Protein AF-A0A1V9KE70-F1 (afdb_monomer)

Mean predicted aligned error: 7.64 Å

Nearest PDB structures (foldseek):
  5umr-assembly1_A  TM=6.872E-01  e=3.242E-03  Homo sapiens
  7xt7-assembly1_k  TM=4.112E-01  e=1.151E-03  Komagataella phaffii
  2x1g-assembly2_D  TM=5.238E-01  e=7.146E-01  Drosophila melanogaster
  4yhc-assembly2_B  TM=2.332E-01  e=2.868E-02  Schizosaccharomyces pombe 972h-
  4wj7-assembly4_D  TM=4.758E-01  e=3.471E+00  Homo sapiens

Solvent-accessible surface area (backbone atoms only — not comparable to full-atom values): 11161 Å² total; per-residue (Å²): 119,85,62,85,76,65,99,64,49,52,51,46,60,48,76,52,94,81,29,69,29,38,37,37,38,35,39,35,83,88,31,41,29,41,36,36,45,29,46,101,86,48,73,48,80,47,81,44,83,43,90,44,73,66,52,46,53,53,48,51,53,51,49,52,59,44,35,57,60,31,37,81,42,62,27,28,77,27,29,61,48,28,19,62,45,93,90,40,86,58,21,5,38,28,34,41,43,92,60,31,40,35,37,45,68,45,55,79,70,55,30,54,50,55,70,72,61,70,79,58,45,54,86,77,63,63,72,44,76,41,87,44,39,73,64,63,52,42,71,76,35,89,81,23,41,79,45,51,56,87,44,53,59,34,37,33,46,47,81,45,89,65,48,21,34,39,41,36,34,32,71,87,66,52,74,47,50,40,33,29,48,45,83,29,37,33,71,61,57,49,47,69,63,41,41,86,78,43,48,87,39,48,46,107

Sequence (204 aa):
MLRSEGGEHLGISLTSADWHVRLTVELHRSGWAQLFFSSPTHTAEEPRRIRSVGAWTALLDEAAARASRLRLLPARLLARTCTTGWLDWIHGELWLLPDALIRVRSGLMDSVVNSASGSGVSAKDPYEVIPFDAESVRSVHRTNKVIPLAELSEARLHRGLTTSGMTATMRDGTRHKLLWLSTEPAGRLLRDRLLPVLGQRLTR

pLDDT: mean 85.7, std 15.39, range [38.5, 98.38]

Radius of gyration: 19.73 Å; Cα contacts (8 Å, |Δi|>4): 409; chains: 1; bounding box: 45×34×59 Å

Structure (mmCIF, N/CA/C/O backbone):
data_AF-A0A1V9KE70-F1
#
_entry.id   AF-A0A1V9KE70-F1
#
loop_
_atom_site.group_PDB
_atom_site.id
_atom_site.type_symbol
_atom_site.label_atom_id
_atom_site.label_alt_id
_atom_site.label_comp_id
_atom_site.label_asym_id
_atom_site.label_entity_id
_atom_site.label_seq_id
_atom_site.pdbx_PDB_ins_code
_atom_site.Cartn_x
_atom_site.Cartn_y
_atom_site.Cartn_z
_atom_site.occupancy
_atom_site.B_iso_or_equiv
_atom_site.auth_seq_id
_atom_site.auth_comp_id
_atom_site.auth_asym_id
_atom_site.auth_atom_id
_atom_site.pdbx_PDB_model_num
ATOM 1 N N . MET A 1 1 ? 4.481 -0.061 -31.331 1.00 38.53 1 MET A N 1
ATOM 2 C CA . MET A 1 1 ? 4.792 0.826 -32.476 1.00 38.53 1 MET A CA 1
ATOM 3 C C . MET A 1 1 ? 5.992 1.670 -32.069 1.00 38.53 1 MET A C 1
ATOM 5 O O . MET A 1 1 ? 5.867 2.418 -31.111 1.00 38.53 1 MET A O 1
ATOM 9 N N . LEU A 1 2 ? 7.160 1.484 -32.689 1.00 42.19 2 LEU A N 1
ATOM 10 C CA . LEU A 1 2 ? 8.363 2.274 -32.387 1.00 42.19 2 LEU A CA 1
ATOM 11 C C . LEU A 1 2 ? 8.267 3.599 -33.157 1.00 42.19 2 LEU A C 1
ATOM 13 O O . LEU A 1 2 ? 8.198 3.580 -34.383 1.00 42.19 2 LEU A O 1
ATOM 17 N N . ARG A 1 3 ? 8.215 4.737 -32.460 1.00 41.00 3 ARG A N 1
ATOM 18 C CA . ARG A 1 3 ? 8.366 6.070 -33.061 1.00 41.00 3 ARG A CA 1
ATOM 19 C C . ARG A 1 3 ? 9.635 6.696 -32.491 1.00 41.00 3 ARG A C 1
ATOM 21 O O . ARG A 1 3 ? 9.788 6.754 -31.279 1.00 41.00 3 ARG A O 1
ATOM 28 N N . SER A 1 4 ? 10.538 7.115 -33.372 1.00 42.84 4 SER A N 1
ATOM 29 C CA . SER A 1 4 ? 11.746 7.866 -33.027 1.00 42.84 4 SER A CA 1
ATOM 30 C C . SER A 1 4 ? 11.500 9.327 -33.398 1.00 42.84 4 SER A C 1
ATOM 32 O O . SER A 1 4 ? 11.391 9.647 -34.579 1.00 42.84 4 SER A O 1
ATOM 34 N N . GLU A 1 5 ? 11.364 10.197 -32.398 1.00 44.03 5 GLU A N 1
ATOM 35 C CA . GLU A 1 5 ? 11.345 11.652 -32.566 1.00 44.03 5 GLU A CA 1
ATOM 36 C C . GLU A 1 5 ? 12.613 12.214 -31.901 1.00 44.03 5 GLU A C 1
ATOM 38 O O . GLU A 1 5 ? 12.774 12.110 -30.693 1.00 44.03 5 GLU A O 1
ATOM 43 N N . GLY A 1 6 ? 13.537 12.774 -32.691 1.00 47.12 6 GLY A N 1
ATOM 44 C CA . GLY A 1 6 ? 14.720 13.497 -32.193 1.00 47.12 6 GLY A CA 1
ATOM 45 C C . GLY A 1 6 ? 15.891 12.611 -31.736 1.00 47.12 6 GLY A C 1
ATOM 46 O O . GLY A 1 6 ? 15.804 11.858 -30.776 1.00 47.12 6 GLY A O 1
ATOM 47 N N . GLY A 1 7 ? 17.039 12.720 -32.413 1.00 53.81 7 GLY A N 1
ATOM 48 C CA . GLY A 1 7 ? 18.200 11.817 -32.303 1.00 53.81 7 GLY A CA 1
ATOM 49 C C . GLY A 1 7 ? 19.009 11.801 -30.988 1.00 53.81 7 GLY A C 1
ATOM 50 O O . GLY A 1 7 ? 20.206 11.494 -31.033 1.00 53.81 7 GLY A O 1
ATOM 51 N N . GLU A 1 8 ? 18.412 12.098 -29.832 1.00 73.12 8 GLU A N 1
ATOM 52 C CA . GLU A 1 8 ? 19.098 12.169 -28.526 1.00 73.12 8 GLU A CA 1
ATOM 53 C C . GLU A 1 8 ? 18.748 11.037 -27.549 1.00 73.12 8 GLU A C 1
ATOM 55 O O . GLU A 1 8 ? 19.513 10.768 -26.616 1.00 73.12 8 GLU A O 1
ATOM 60 N N . HIS A 1 9 ? 17.645 10.329 -27.783 1.00 79.31 9 HIS A N 1
ATOM 61 C CA . HIS A 1 9 ? 17.209 9.217 -26.945 1.00 79.31 9 HIS A CA 1
ATOM 62 C C . HIS A 1 9 ? 16.438 8.170 -27.762 1.00 79.31 9 HIS A C 1
ATOM 64 O O . HIS A 1 9 ? 15.908 8.451 -28.837 1.00 79.31 9 HIS A O 1
ATOM 70 N N . LEU A 1 10 ? 16.407 6.933 -27.265 1.00 87.25 10 LEU A N 1
ATOM 71 C CA . LEU A 1 10 ? 15.564 5.859 -27.787 1.00 87.25 10 LEU A CA 1
ATOM 72 C C . LEU A 1 10 ? 14.328 5.731 -26.893 1.00 87.25 10 LEU A C 1
ATOM 74 O O . LEU A 1 10 ? 14.455 5.310 -25.745 1.00 87.25 10 LEU A O 1
ATOM 78 N N . GLY A 1 11 ? 13.152 6.070 -27.422 1.00 90.81 11 GLY A N 1
ATOM 79 C CA . GLY A 1 11 ? 11.867 5.908 -26.741 1.00 90.81 11 GLY A CA 1
ATOM 80 C C . GLY A 1 11 ? 11.151 4.616 -27.142 1.00 90.81 11 GLY A C 1
ATOM 81 O O . GLY A 1 11 ? 10.967 4.336 -28.328 1.00 90.81 11 GLY A O 1
ATOM 82 N N . ILE A 1 12 ? 10.713 3.831 -26.160 1.00 92.38 12 ILE A N 1
ATOM 83 C CA . ILE A 1 12 ? 9.852 2.658 -26.350 1.00 92.38 12 ILE A CA 1
ATOM 84 C C . ILE A 1 12 ? 8.572 2.868 -25.552 1.00 92.38 12 ILE A C 1
ATOM 86 O O . ILE A 1 12 ? 8.633 3.158 -24.364 1.00 92.38 12 ILE A O 1
ATOM 90 N N . SER A 1 13 ? 7.412 2.675 -26.184 1.00 93.69 13 SER A N 1
ATOM 91 C CA . SER A 1 13 ? 6.122 2.676 -25.492 1.00 93.69 13 SER A CA 1
ATOM 92 C C . SER A 1 13 ? 5.452 1.310 -25.595 1.00 93.69 13 SER A C 1
ATOM 94 O O . SER A 1 13 ? 5.344 0.735 -26.683 1.00 93.69 13 SER A O 1
ATOM 96 N N . LEU A 1 14 ? 5.021 0.798 -24.446 1.00 92.62 14 LEU A N 1
ATOM 97 C CA . LEU A 1 14 ? 4.404 -0.505 -24.255 1.00 92.62 14 LEU A CA 1
ATOM 98 C C . LEU A 1 14 ? 3.042 -0.327 -23.580 1.00 92.62 14 LEU A C 1
ATOM 100 O O . LEU A 1 14 ? 2.887 0.409 -22.602 1.00 92.62 14 LEU A O 1
ATOM 104 N N . THR A 1 15 ? 2.047 -1.030 -24.107 1.00 92.50 15 THR A N 1
ATOM 105 C CA . THR A 1 15 ? 0.687 -1.086 -23.566 1.00 92.50 15 THR A CA 1
ATOM 106 C C . THR A 1 15 ? 0.134 -2.485 -23.766 1.00 92.50 15 THR A C 1
ATOM 108 O O . THR A 1 15 ? 0.400 -3.098 -24.800 1.00 92.50 15 THR A O 1
ATOM 111 N N . SER A 1 16 ? -0.707 -2.938 -22.847 1.00 91.75 16 SER A N 1
ATOM 112 C CA . SER A 1 16 ? -1.543 -4.125 -23.023 1.00 91.75 16 SER A CA 1
ATOM 113 C C . SER A 1 16 ? -2.971 -3.804 -22.592 1.00 91.75 16 SER A C 1
ATOM 115 O O . SER A 1 16 ? -3.173 -2.903 -21.779 1.00 91.75 16 SER A O 1
ATOM 117 N N . ALA A 1 17 ? -3.949 -4.540 -23.123 1.00 87.94 17 ALA A N 1
ATOM 118 C CA . ALA A 1 17 ? -5.351 -4.402 -22.726 1.00 87.94 17 ALA A CA 1
ATOM 119 C C . ALA A 1 17 ? -5.560 -4.696 -21.229 1.00 87.94 17 ALA A C 1
ATOM 121 O O . ALA A 1 17 ? -6.409 -4.077 -20.595 1.00 87.94 17 ALA A O 1
ATOM 122 N N . ASP A 1 18 ? -4.735 -5.580 -20.666 1.00 89.50 18 ASP A N 1
ATOM 123 C CA . ASP A 1 18 ? -4.819 -6.001 -19.265 1.00 89.50 18 ASP A CA 1
ATOM 124 C C . ASP A 1 18 ? -4.012 -5.102 -18.313 1.00 89.50 18 ASP A C 1
ATOM 126 O O . ASP A 1 18 ? -3.966 -5.348 -17.109 1.00 89.50 18 ASP A O 1
ATOM 130 N N . TRP A 1 19 ? -3.327 -4.073 -18.828 1.00 91.81 19 TRP A N 1
ATOM 131 C CA . TRP A 1 19 ? -2.511 -3.179 -18.006 1.00 91.81 19 TRP A CA 1
ATOM 132 C C . TRP A 1 19 ? -3.300 -1.939 -17.596 1.00 91.81 19 TRP A C 1
ATOM 134 O O . TRP A 1 19 ? -3.954 -1.291 -18.410 1.00 91.81 19 TRP A O 1
ATOM 144 N N . HIS A 1 20 ? -3.163 -1.542 -16.330 1.00 89.94 20 HIS A N 1
ATOM 145 C CA . HIS A 1 20 ? -3.743 -0.294 -15.823 1.00 89.94 20 HIS A CA 1
ATOM 146 C C . HIS A 1 20 ? -2.916 0.951 -16.172 1.00 89.94 20 HIS A C 1
ATOM 148 O O . HIS A 1 20 ? -3.380 2.075 -15.969 1.00 89.94 20 HIS A O 1
ATOM 154 N N . VAL A 1 21 ? -1.693 0.761 -16.668 1.00 91.25 21 VAL A N 1
ATOM 155 C CA . VAL A 1 21 ? -0.757 1.831 -17.012 1.00 91.25 21 VAL A CA 1
ATOM 156 C C . VAL A 1 21 ? -0.159 1.608 -18.398 1.00 91.25 21 VAL A C 1
ATOM 158 O O . VAL A 1 21 ? 0.047 0.478 -18.840 1.00 91.25 21 VAL A O 1
ATOM 161 N N . ARG A 1 22 ? 0.170 2.705 -19.076 1.00 94.75 22 ARG A N 1
ATOM 162 C CA . ARG A 1 22 ? 1.106 2.723 -20.201 1.00 94.75 22 ARG A CA 1
ATOM 163 C C . ARG A 1 22 ? 2.521 2.821 -19.648 1.00 94.75 22 ARG A C 1
ATOM 165 O O . ARG A 1 22 ? 2.769 3.653 -18.781 1.00 94.75 22 ARG A O 1
ATOM 172 N N . LEU A 1 23 ? 3.433 2.020 -20.184 1.00 95.06 23 LEU A N 1
ATOM 173 C CA . LEU A 1 23 ? 4.860 2.138 -19.913 1.00 95.06 23 LEU A CA 1
ATOM 174 C C . LEU A 1 23 ? 5.532 2.869 -21.076 1.00 95.06 23 LEU A C 1
ATOM 176 O O . LEU A 1 23 ? 5.400 2.453 -22.225 1.00 95.06 23 LEU A O 1
ATOM 180 N N . THR A 1 24 ? 6.282 3.919 -20.778 1.00 95.88 24 THR A N 1
ATOM 181 C CA . THR A 1 24 ? 7.242 4.521 -21.707 1.00 95.88 24 THR A CA 1
ATOM 182 C C . THR A 1 24 ? 8.633 4.416 -21.099 1.00 95.88 24 THR A C 1
ATOM 184 O O . THR A 1 24 ? 8.808 4.669 -19.912 1.00 95.88 24 THR A O 1
ATOM 187 N N . VAL A 1 25 ? 9.622 4.016 -21.892 1.00 94.50 25 VAL A N 1
ATOM 188 C CA . VAL A 1 25 ? 11.024 3.942 -21.476 1.00 94.50 25 VAL A CA 1
ATOM 189 C C . VAL A 1 25 ? 11.863 4.744 -22.452 1.00 94.50 25 VAL A C 1
ATOM 191 O O . VAL A 1 25 ? 11.866 4.454 -23.647 1.00 94.50 25 VAL A O 1
ATOM 194 N N .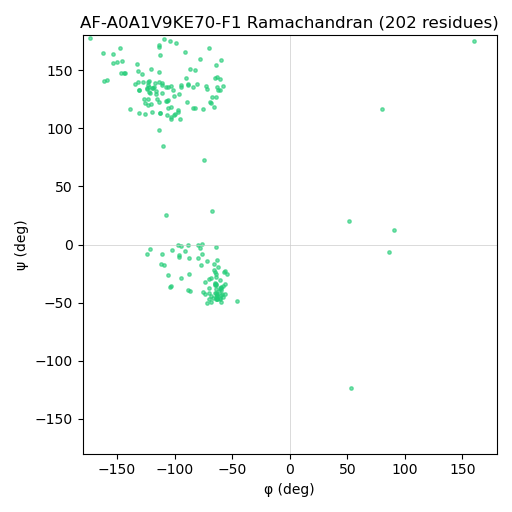 GLU A 1 26 ? 12.584 5.732 -21.942 1.00 94.69 26 GLU A N 1
ATOM 195 C CA . GLU A 1 26 ? 13.453 6.610 -22.720 1.00 94.69 26 GLU A CA 1
ATOM 196 C C . GLU A 1 26 ? 14.908 6.360 -22.334 1.00 94.69 26 GLU A C 1
ATOM 198 O O . GLU A 1 26 ? 15.308 6.629 -21.207 1.00 94.69 26 GLU A O 1
ATOM 203 N N . LEU A 1 27 ? 15.715 5.825 -23.251 1.00 93.50 27 LEU A N 1
ATOM 204 C CA . LEU A 1 27 ? 17.148 5.616 -23.049 1.00 93.50 27 LEU A CA 1
ATOM 205 C C . LEU A 1 27 ? 17.946 6.768 -23.659 1.00 93.50 27 LEU A C 1
ATOM 207 O O . LEU A 1 27 ? 17.996 6.927 -24.878 1.00 93.50 27 LEU A O 1
ATOM 211 N N . HIS A 1 28 ? 18.637 7.523 -22.815 1.00 90.94 28 HIS A N 1
ATOM 212 C CA . HIS A 1 28 ? 19.514 8.615 -23.221 1.00 90.94 28 HIS A CA 1
ATOM 213 C C . HIS A 1 28 ? 20.924 8.111 -23.545 1.00 90.94 28 HIS A C 1
ATOM 215 O O . HIS A 1 28 ? 21.433 7.181 -22.911 1.00 90.94 28 HIS A O 1
ATOM 221 N N . ARG A 1 29 ? 21.626 8.807 -24.453 1.00 87.44 29 ARG A N 1
ATOM 222 C CA . ARG A 1 29 ? 23.044 8.527 -24.787 1.00 87.44 29 ARG A CA 1
ATOM 223 C C . ARG A 1 29 ? 23.978 8.526 -23.579 1.00 87.44 29 ARG A C 1
ATOM 225 O O . ARG A 1 29 ? 25.013 7.868 -23.602 1.00 87.44 29 ARG A O 1
ATOM 232 N N . SER A 1 30 ? 23.613 9.243 -22.518 1.00 88.75 30 SER A N 1
ATOM 233 C CA . SER A 1 30 ? 24.371 9.259 -21.270 1.00 88.75 30 SER A CA 1
ATOM 234 C C . SER A 1 30 ? 24.441 7.881 -20.608 1.00 88.75 30 SER A C 1
ATOM 236 O O . SER A 1 30 ? 25.316 7.686 -19.767 1.00 88.75 30 SER A O 1
ATOM 238 N N . GLY A 1 31 ? 23.547 6.941 -20.947 1.00 90.31 31 GLY A N 1
ATOM 239 C CA . GLY A 1 31 ? 23.353 5.651 -20.278 1.00 90.31 31 GLY A CA 1
ATOM 240 C C . GLY A 1 31 ? 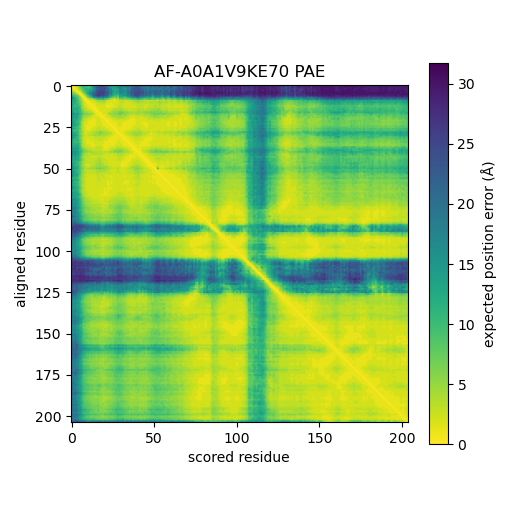22.316 5.705 -19.151 1.00 90.31 31 GLY A C 1
ATOM 241 O O . GLY A 1 31 ? 22.263 4.805 -18.319 1.00 90.31 31 GLY A O 1
ATOM 242 N N . TRP A 1 32 ? 21.536 6.781 -19.054 1.00 93.25 32 TRP A N 1
ATOM 243 C CA . TRP A 1 32 ? 20.368 6.843 -18.176 1.00 93.25 32 TRP A CA 1
ATOM 244 C C . TRP A 1 32 ? 19.117 6.462 -18.957 1.00 93.25 32 TRP A C 1
ATOM 246 O O . TRP A 1 32 ? 18.940 6.908 -20.086 1.00 93.25 32 TRP A O 1
ATOM 256 N N . ALA A 1 33 ? 18.277 5.638 -18.348 1.00 93.50 33 ALA A N 1
ATOM 257 C CA . ALA A 1 33 ? 16.934 5.347 -18.802 1.00 93.50 33 ALA A CA 1
ATOM 258 C C . ALA A 1 33 ? 15.929 6.021 -17.865 1.00 93.50 33 ALA A C 1
ATOM 260 O O . ALA A 1 33 ? 16.083 5.930 -16.647 1.00 93.50 33 ALA A O 1
ATOM 261 N N . GLN A 1 34 ? 14.909 6.656 -18.426 1.00 93.19 34 GLN A N 1
ATOM 262 C CA . GLN A 1 34 ? 13.771 7.184 -17.691 1.00 93.19 34 GLN A CA 1
ATOM 263 C C . GLN A 1 34 ? 12.559 6.299 -17.974 1.00 93.19 34 GLN A C 1
ATOM 265 O O . GLN A 1 34 ? 12.209 6.068 -19.131 1.00 93.19 34 GLN A O 1
ATOM 270 N N . LEU A 1 35 ? 11.951 5.752 -16.924 1.00 92.00 35 LEU A N 1
ATOM 271 C CA . LEU A 1 35 ? 10.726 4.969 -17.026 1.00 92.00 35 LEU A CA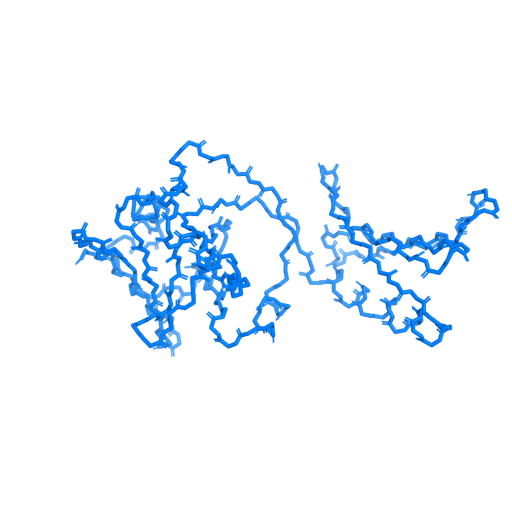 1
ATOM 272 C C . LEU A 1 35 ? 9.554 5.847 -16.609 1.00 92.00 35 LEU A C 1
ATOM 274 O O . LEU A 1 35 ? 9.593 6.470 -15.551 1.00 92.00 35 LEU A O 1
ATOM 278 N N . PHE A 1 36 ? 8.498 5.828 -17.409 1.00 91.62 36 PHE A N 1
ATOM 279 C CA . PHE A 1 36 ? 7.246 6.513 -17.148 1.00 91.62 36 PHE A CA 1
ATOM 280 C C . PHE A 1 36 ? 6.127 5.483 -17.108 1.00 91.62 36 PHE A C 1
ATOM 282 O O . PHE A 1 36 ? 5.881 4.778 -18.089 1.00 91.62 36 PHE A O 1
ATOM 289 N N . PHE A 1 37 ? 5.430 5.411 -15.981 1.00 87.31 37 PHE A N 1
ATOM 290 C CA . PHE A 1 37 ? 4.202 4.642 -15.845 1.00 87.31 37 PHE A CA 1
ATOM 291 C C . PHE A 1 37 ? 3.037 5.618 -15.786 1.00 87.31 37 PHE A C 1
ATOM 293 O O . PHE A 1 37 ? 2.899 6.355 -14.810 1.00 87.31 37 PHE A O 1
ATOM 300 N N . SER A 1 38 ? 2.200 5.631 -16.817 1.00 90.00 38 SER A N 1
ATOM 301 C CA . SER A 1 38 ? 1.145 6.632 -16.971 1.00 90.00 38 SER A CA 1
ATOM 302 C C . SER A 1 38 ? -0.246 6.012 -16.966 1.00 90.00 38 SER A C 1
ATOM 304 O O . SER A 1 38 ? -0.520 5.035 -17.659 1.00 90.00 38 SER A O 1
ATOM 306 N N . SER A 1 39 ? -1.149 6.642 -16.227 1.00 87.88 39 SER A N 1
ATOM 307 C CA . SER A 1 39 ? -2.603 6.527 -16.364 1.00 87.88 39 SER A CA 1
ATOM 308 C C . SER A 1 39 ? -3.139 7.788 -17.067 1.00 87.88 39 SER A C 1
ATOM 310 O O . SER A 1 39 ? -2.369 8.727 -17.282 1.00 87.88 39 SER A O 1
ATOM 312 N N . PRO A 1 40 ? -4.440 7.881 -17.402 1.00 86.25 40 PRO A N 1
ATOM 313 C CA . PRO A 1 40 ? -4.994 9.080 -18.036 1.00 86.25 40 PRO A CA 1
ATOM 314 C C . PRO A 1 40 ? -4.775 10.390 -17.262 1.00 86.25 40 PRO A C 1
ATOM 316 O O . PRO A 1 40 ? -4.832 11.458 -17.860 1.00 86.25 40 PRO A O 1
ATOM 319 N N . THR A 1 41 ? -4.553 10.322 -15.947 1.00 83.50 41 THR A N 1
ATOM 320 C CA . THR A 1 41 ? -4.490 11.503 -15.070 1.00 83.50 41 THR A CA 1
ATOM 321 C C . THR A 1 41 ? -3.195 11.631 -14.274 1.00 83.50 41 THR A C 1
ATOM 323 O O . THR A 1 41 ? -2.993 12.657 -13.633 1.00 83.50 41 THR A O 1
ATOM 326 N N . HIS A 1 42 ? -2.322 10.621 -14.288 1.00 83.12 42 HIS A N 1
ATOM 327 C CA . HIS A 1 42 ? -1.120 10.582 -13.448 1.00 83.12 42 HIS A CA 1
ATOM 328 C C . HIS A 1 42 ? 0.025 9.869 -14.152 1.00 83.12 42 HIS A C 1
ATOM 330 O O . HIS A 1 42 ? -0.211 8.885 -14.853 1.00 83.12 42 HIS A O 1
ATOM 336 N N . THR A 1 43 ? 1.250 10.302 -13.867 1.00 85.44 43 THR A N 1
ATOM 337 C CA . THR A 1 43 ? 2.486 9.662 -14.322 1.00 85.44 43 THR A CA 1
ATOM 338 C C . THR A 1 43 ? 3.423 9.474 -13.135 1.00 85.44 43 THR A C 1
ATOM 340 O O . THR A 1 43 ? 3.612 10.397 -12.347 1.00 85.44 43 THR A O 1
ATOM 343 N N . ALA A 1 44 ? 3.992 8.278 -13.008 1.00 81.56 44 ALA A N 1
ATOM 344 C CA . ALA A 1 44 ? 5.085 7.982 -12.094 1.00 81.56 44 ALA A CA 1
ATOM 345 C C . ALA A 1 44 ? 6.384 7.833 -12.890 1.00 81.56 44 ALA A C 1
ATOM 347 O O . ALA A 1 44 ? 6.399 7.170 -13.929 1.00 81.56 44 ALA A O 1
ATOM 348 N N . GLU A 1 45 ? 7.455 8.439 -12.388 1.00 86.75 45 GLU A N 1
ATOM 349 C CA . GLU A 1 45 ? 8.735 8.551 -13.080 1.00 86.75 45 GLU A CA 1
ATOM 350 C C . GLU A 1 45 ? 9.855 7.876 -12.294 1.00 86.75 45 GLU A C 1
ATOM 352 O O . GLU A 1 45 ? 9.984 8.080 -11.086 1.00 86.75 45 GLU A O 1
ATOM 357 N N . GLU A 1 46 ? 10.688 7.091 -12.977 1.00 85.12 46 GLU A N 1
ATOM 358 C CA . GLU A 1 46 ? 11.792 6.375 -12.343 1.00 85.12 46 GLU A CA 1
ATOM 359 C C . GLU A 1 46 ? 13.073 6.401 -13.189 1.00 85.12 46 GLU A C 1
ATOM 361 O O . GLU A 1 46 ? 13.110 5.807 -14.271 1.00 85.12 46 GLU A O 1
ATOM 366 N N . PRO A 1 47 ? 14.162 7.013 -12.687 1.00 90.50 47 PRO A N 1
ATOM 367 C CA . PRO A 1 47 ? 15.454 6.976 -13.355 1.00 90.50 47 PRO A CA 1
ATOM 368 C C . PRO A 1 47 ? 16.198 5.663 -13.074 1.00 90.50 47 PRO A C 1
ATOM 370 O O . PRO A 1 47 ? 16.278 5.183 -11.939 1.00 90.50 47 PRO A O 1
ATOM 373 N N . ARG A 1 48 ? 16.831 5.099 -14.106 1.00 90.00 48 ARG A N 1
ATOM 374 C CA . ARG A 1 48 ? 17.661 3.888 -14.031 1.00 90.00 48 ARG A CA 1
ATOM 375 C C . ARG A 1 48 ? 18.963 4.060 -14.794 1.00 90.00 48 ARG A C 1
ATOM 377 O O . ARG A 1 48 ? 18.997 4.569 -15.908 1.00 90.00 48 ARG A O 1
ATOM 384 N N . ARG A 1 49 ? 20.065 3.590 -14.212 1.00 93.06 49 ARG A N 1
ATOM 385 C CA . ARG A 1 49 ? 21.368 3.595 -14.881 1.00 93.06 49 ARG A CA 1
ATOM 386 C C . ARG A 1 49 ? 21.554 2.306 -15.676 1.00 93.06 49 ARG A C 1
ATOM 388 O O . ARG A 1 49 ? 21.567 1.226 -15.095 1.00 93.06 49 ARG A O 1
ATOM 395 N N . ILE A 1 50 ? 21.792 2.429 -16.977 1.00 93.19 50 ILE A N 1
ATOM 396 C CA . ILE A 1 50 ? 22.054 1.325 -17.899 1.00 93.19 50 ILE A CA 1
ATOM 397 C C . ILE A 1 50 ? 23.536 1.299 -18.260 1.00 93.19 50 ILE A C 1
ATOM 399 O O . ILE A 1 50 ? 24.109 2.287 -18.714 1.00 93.19 50 ILE A O 1
ATOM 403 N N . ARG A 1 51 ? 24.172 0.149 -18.025 1.00 91.00 51 ARG A N 1
ATOM 404 C CA . ARG A 1 51 ? 25.617 -0.044 -18.239 1.00 91.00 51 ARG A CA 1
ATOM 405 C C . ARG A 1 51 ? 25.943 -0.971 -19.409 1.00 91.00 51 ARG A C 1
ATOM 407 O O . ARG A 1 51 ? 27.108 -1.104 -19.762 1.00 91.00 51 ARG A O 1
ATOM 414 N N . SER A 1 52 ? 24.941 -1.628 -19.988 1.00 92.38 52 SER A N 1
ATOM 415 C CA . SER A 1 52 ? 25.110 -2.562 -21.102 1.00 92.38 52 SER A CA 1
ATOM 416 C C . SER A 1 52 ? 23.783 -2.814 -21.822 1.00 92.38 52 SER A C 1
ATOM 418 O O . SER A 1 52 ? 22.710 -2.550 -21.278 1.00 92.38 52 SER A O 1
ATOM 420 N N . VAL A 1 53 ? 23.854 -3.386 -23.026 1.00 90.06 53 VAL A N 1
ATOM 421 C CA . VAL A 1 53 ? 22.671 -3.833 -23.787 1.00 90.06 53 VAL A CA 1
ATOM 422 C C . VAL A 1 53 ? 21.926 -4.965 -23.063 1.00 90.06 53 VAL A C 1
ATOM 424 O O . VAL A 1 53 ? 20.698 -5.016 -23.077 1.00 90.06 53 VAL A O 1
ATOM 427 N N . GLY A 1 54 ? 22.651 -5.843 -22.360 1.00 93.69 54 GLY A N 1
ATOM 428 C CA . GLY A 1 54 ? 22.033 -6.867 -21.512 1.00 93.69 54 GLY A CA 1
ATOM 429 C C . GLY A 1 54 ? 21.224 -6.254 -20.365 1.00 93.69 54 GLY A C 1
ATOM 430 O O . GLY A 1 54 ? 20.081 -6.643 -20.147 1.00 93.69 54 GLY A O 1
ATOM 431 N N . ALA A 1 55 ? 21.769 -5.232 -19.691 1.00 92.50 55 ALA A N 1
ATOM 432 C CA . ALA A 1 55 ? 21.055 -4.502 -18.641 1.00 92.50 55 ALA A CA 1
ATOM 433 C C . ALA A 1 55 ? 19.834 -3.743 -19.182 1.00 92.50 55 ALA A C 1
ATOM 435 O O . ALA A 1 55 ? 18.830 -3.630 -18.489 1.00 92.50 55 ALA A O 1
ATOM 436 N N . TRP A 1 56 ? 19.908 -3.246 -20.419 1.00 92.44 56 TRP A N 1
ATOM 437 C CA . TRP A 1 56 ? 18.766 -2.639 -21.099 1.00 92.44 56 TRP A CA 1
ATOM 438 C C . TRP A 1 56 ? 17.632 -3.640 -21.339 1.00 92.44 56 TRP A C 1
ATOM 440 O O . TRP A 1 56 ? 16.484 -3.352 -21.021 1.00 92.44 56 TRP A O 1
ATOM 450 N N . THR A 1 57 ? 17.954 -4.830 -21.848 1.00 93.56 57 THR A N 1
ATOM 451 C CA . THR A 1 57 ? 16.951 -5.873 -22.117 1.00 93.56 57 THR A CA 1
ATOM 452 C C . THR A 1 57 ? 16.294 -6.342 -20.819 1.00 93.56 57 THR A C 1
ATOM 454 O O . THR A 1 57 ? 15.072 -6.344 -20.717 1.00 93.56 57 THR A O 1
ATOM 457 N N . ALA A 1 58 ? 17.101 -6.617 -19.789 1.00 92.56 58 ALA A N 1
ATOM 458 C CA . ALA A 1 58 ? 16.597 -6.996 -18.471 1.00 92.56 58 ALA A CA 1
ATOM 459 C C . ALA A 1 58 ? 15.708 -5.907 -17.847 1.00 92.56 58 ALA A C 1
ATOM 461 O O . ALA A 1 58 ? 14.676 -6.226 -17.261 1.00 92.56 58 ALA A O 1
ATOM 462 N N . LEU A 1 59 ? 16.071 -4.626 -18.009 1.00 92.44 59 LEU A N 1
ATOM 463 C CA . LEU A 1 59 ? 15.234 -3.513 -17.564 1.00 92.44 59 LEU A CA 1
ATOM 464 C C . LEU A 1 59 ? 13.874 -3.526 -18.267 1.00 92.44 59 LEU A C 1
ATOM 466 O O . LEU A 1 59 ? 12.862 -3.315 -17.609 1.00 92.44 59 LEU A O 1
ATOM 470 N N . LEU A 1 60 ? 13.840 -3.723 -19.588 1.00 93.75 60 LEU A N 1
ATOM 471 C CA . LEU A 1 60 ? 12.585 -3.739 -20.340 1.00 93.75 60 LEU A CA 1
ATOM 472 C C . LEU A 1 60 ? 11.678 -4.891 -19.900 1.00 93.75 60 LEU A C 1
ATOM 474 O O . LEU A 1 60 ? 10.485 -4.662 -19.700 1.00 93.75 60 LEU A O 1
ATOM 478 N N . ASP A 1 61 ? 12.236 -6.084 -19.694 1.00 93.69 61 ASP A N 1
ATOM 479 C CA . ASP A 1 61 ? 11.487 -7.248 -19.211 1.00 93.69 61 ASP A CA 1
ATOM 480 C C . ASP A 1 61 ? 10.931 -7.008 -17.799 1.00 93.69 61 ASP A C 1
ATOM 482 O O . ASP A 1 61 ? 9.741 -7.216 -17.550 1.00 93.69 61 ASP A O 1
ATOM 486 N N . GLU A 1 62 ? 11.761 -6.499 -16.882 1.00 90.94 62 GLU A N 1
ATOM 487 C CA . GLU A 1 62 ? 11.346 -6.138 -15.522 1.00 90.94 62 GLU A CA 1
ATOM 488 C C . GLU A 1 62 ? 10.261 -5.053 -15.540 1.00 90.94 62 GLU A C 1
ATOM 490 O O . GLU A 1 62 ? 9.238 -5.176 -14.864 1.00 90.94 62 GLU A O 1
ATOM 495 N N . ALA A 1 63 ? 10.458 -3.997 -16.332 1.00 91.00 63 ALA A N 1
ATOM 496 C CA . ALA A 1 63 ? 9.535 -2.877 -16.426 1.00 91.00 63 ALA A CA 1
ATOM 497 C C . ALA A 1 63 ? 8.191 -3.305 -17.020 1.00 91.00 63 ALA A C 1
ATOM 499 O O . ALA A 1 63 ? 7.152 -2.897 -16.505 1.00 91.00 63 ALA A O 1
ATOM 500 N N . ALA A 1 64 ? 8.189 -4.150 -18.054 1.00 92.31 64 ALA A N 1
ATOM 501 C CA . ALA A 1 64 ? 6.972 -4.699 -18.643 1.00 92.31 64 ALA A CA 1
ATOM 502 C C . ALA A 1 64 ? 6.242 -5.630 -17.662 1.00 92.31 64 ALA A C 1
ATOM 504 O O . ALA A 1 64 ? 5.033 -5.491 -17.456 1.00 92.31 64 ALA A O 1
ATOM 505 N N . ALA A 1 65 ? 6.971 -6.530 -16.993 1.00 90.88 65 ALA A N 1
ATOM 506 C CA . ALA A 1 65 ? 6.405 -7.394 -15.960 1.00 90.88 65 ALA A CA 1
ATOM 507 C C . ALA A 1 65 ? 5.794 -6.566 -14.821 1.00 90.88 65 ALA A C 1
ATOM 509 O O . ALA A 1 65 ? 4.682 -6.846 -14.372 1.00 90.88 65 ALA A O 1
ATOM 510 N N . ARG A 1 66 ? 6.471 -5.501 -14.390 1.00 87.62 66 ARG A N 1
ATOM 511 C CA . ARG A 1 66 ? 5.959 -4.592 -13.368 1.00 87.62 66 ARG A CA 1
ATOM 512 C C . ARG A 1 66 ? 4.758 -3.789 -13.858 1.00 87.62 66 ARG A C 1
ATOM 514 O O . ARG A 1 66 ? 3.773 -3.720 -13.134 1.00 87.62 66 ARG A O 1
ATOM 521 N N . ALA A 1 67 ? 4.785 -3.241 -15.073 1.00 90.19 67 ALA A N 1
ATOM 522 C CA . ALA A 1 67 ? 3.661 -2.506 -15.663 1.00 90.19 67 ALA A CA 1
ATOM 523 C C . ALA A 1 67 ? 2.375 -3.347 -15.698 1.00 90.19 67 ALA A C 1
ATOM 525 O O . ALA A 1 67 ? 1.292 -2.812 -15.472 1.00 90.19 67 ALA A O 1
ATOM 526 N N . SER A 1 68 ? 2.501 -4.666 -15.885 1.00 91.56 68 SER A N 1
ATOM 527 C CA . SER A 1 68 ? 1.359 -5.588 -15.861 1.00 91.56 68 SER A CA 1
ATOM 528 C C . SER A 1 68 ? 0.652 -5.706 -14.509 1.00 91.56 68 SER A C 1
ATOM 530 O O . SER A 1 68 ? -0.523 -6.056 -14.461 1.00 91.56 68 SER A O 1
ATOM 532 N N . ARG A 1 69 ? 1.345 -5.391 -13.408 1.00 90.12 69 ARG A N 1
ATOM 533 C CA . ARG A 1 69 ? 0.805 -5.452 -12.040 1.00 90.12 69 ARG A CA 1
ATOM 534 C C . ARG A 1 69 ? 0.644 -4.078 -11.394 1.00 90.12 69 ARG A C 1
ATOM 536 O O . ARG A 1 69 ? -0.035 -3.957 -10.375 1.00 90.12 69 ARG A O 1
ATOM 543 N N . LEU A 1 70 ? 1.289 -3.056 -11.952 1.00 88.00 70 LEU A N 1
ATOM 544 C CA . LEU A 1 70 ? 1.331 -1.721 -11.379 1.00 88.00 70 LEU A CA 1
ATOM 545 C C . LEU A 1 70 ? -0.026 -1.032 -11.506 1.00 88.00 70 LEU A C 1
ATOM 547 O O . LEU A 1 70 ? -0.635 -0.979 -12.574 1.00 88.00 70 LEU A O 1
ATOM 551 N N . ARG A 1 71 ? -0.463 -0.426 -10.407 1.00 87.06 71 ARG A N 1
ATOM 552 C CA . ARG A 1 71 ? -1.640 0.440 -10.355 1.00 87.06 71 ARG A CA 1
ATOM 553 C C . ARG A 1 71 ? -1.216 1.813 -9.849 1.00 87.06 71 ARG A C 1
ATOM 555 O O . ARG A 1 71 ? -0.410 1.901 -8.930 1.00 87.06 71 ARG A O 1
ATOM 562 N N . LEU A 1 72 ? -1.771 2.878 -10.419 1.00 84.50 72 LEU A N 1
ATOM 563 C CA . LEU A 1 72 ? -1.658 4.226 -9.857 1.00 84.50 72 LEU A CA 1
ATOM 564 C C . LEU A 1 72 ? -2.902 4.481 -9.012 1.00 84.50 72 LEU A C 1
ATOM 566 O O . LEU A 1 72 ? -4.003 4.586 -9.554 1.00 84.50 72 LEU A O 1
ATOM 570 N N . LEU A 1 73 ? -2.743 4.494 -7.689 1.00 86.19 73 LEU A N 1
ATOM 571 C CA . LEU A 1 73 ? -3.872 4.515 -6.759 1.00 86.19 73 LEU A CA 1
ATOM 572 C C . LEU A 1 73 ? -3.796 5.709 -5.812 1.00 86.19 73 LEU A C 1
ATOM 574 O O . LEU A 1 73 ? -2.711 6.001 -5.307 1.00 86.19 73 LEU A O 1
ATOM 578 N N . PRO A 1 74 ? -4.936 6.363 -5.517 1.00 88.69 74 PRO A N 1
ATOM 579 C CA . PRO A 1 74 ? -4.988 7.360 -4.463 1.00 88.69 74 PRO A CA 1
ATOM 580 C C . PRO A 1 74 ? -4.740 6.668 -3.124 1.00 88.69 74 PRO A C 1
ATOM 582 O O . PRO A 1 74 ? -5.505 5.804 -2.697 1.00 88.69 74 PRO A O 1
ATOM 585 N N . ALA A 1 75 ? -3.672 7.061 -2.458 1.00 89.75 75 ALA A N 1
ATOM 586 C CA . ALA A 1 75 ? -3.265 6.577 -1.161 1.00 89.75 75 ALA A CA 1
ATOM 587 C C . ALA A 1 75 ? -3.212 7.736 -0.174 1.00 89.75 75 ALA A C 1
ATOM 589 O O . ALA A 1 75 ? -2.970 8.884 -0.532 1.00 89.75 75 ALA A O 1
ATOM 590 N N . ARG A 1 76 ? -3.442 7.432 1.094 1.00 92.12 76 ARG A N 1
ATOM 591 C CA . ARG A 1 76 ? -3.341 8.403 2.171 1.00 92.12 76 ARG A CA 1
ATOM 592 C C . ARG A 1 76 ? -2.361 7.918 3.211 1.00 92.12 76 ARG A C 1
ATOM 594 O O . ARG A 1 76 ? -2.545 6.833 3.763 1.00 92.12 76 ARG A O 1
ATOM 601 N N . LEU A 1 77 ? -1.366 8.735 3.517 1.00 91.94 77 LEU A N 1
ATOM 602 C CA . LEU A 1 77 ? -0.465 8.461 4.621 1.00 91.94 77 LEU A CA 1
ATOM 603 C C . LEU A 1 77 ? -1.235 8.576 5.943 1.00 91.94 77 LEU A C 1
ATOM 605 O O . LEU A 1 77 ? -1.933 9.556 6.200 1.00 91.94 77 LEU A O 1
ATOM 609 N N . LEU A 1 78 ? -1.156 7.537 6.766 1.00 92.94 78 LEU A N 1
ATOM 610 C CA . LEU A 1 78 ? -1.827 7.453 8.062 1.00 92.94 78 LEU A CA 1
ATOM 611 C C . LEU A 1 78 ? -0.864 7.688 9.226 1.00 92.94 78 LEU A C 1
ATOM 613 O O . LEU A 1 78 ? -1.267 8.229 10.256 1.00 92.94 78 LEU A O 1
ATOM 617 N N . ALA A 1 79 ? 0.374 7.222 9.069 1.00 92.44 79 ALA A N 1
ATOM 618 C CA . ALA A 1 79 ? 1.427 7.271 10.073 1.00 92.44 79 ALA A CA 1
ATOM 619 C C . ALA A 1 79 ? 2.803 7.152 9.401 1.00 92.44 79 ALA A C 1
ATOM 621 O O . ALA A 1 79 ? 2.956 6.351 8.483 1.00 92.44 79 ALA A O 1
ATOM 622 N N . ARG A 1 80 ? 3.803 7.891 9.887 1.00 91.12 80 ARG A N 1
ATOM 623 C CA . ARG A 1 80 ? 5.237 7.757 9.551 1.00 91.12 80 ARG A CA 1
ATOM 624 C C . ARG A 1 80 ? 5.999 6.912 10.568 1.00 91.12 80 ARG A C 1
ATOM 626 O O . ARG A 1 80 ? 7.161 6.571 10.353 1.00 91.12 80 ARG A O 1
ATOM 633 N N . THR A 1 81 ? 5.353 6.582 11.687 1.00 90.00 81 THR A N 1
ATOM 634 C CA . THR A 1 81 ? 5.969 5.844 12.795 1.00 90.00 81 THR A CA 1
ATOM 635 C C . THR A 1 81 ? 5.471 4.402 12.899 1.00 90.00 81 THR A C 1
ATOM 637 O O . THR A 1 81 ? 5.507 3.782 13.960 1.00 90.00 81 THR A O 1
ATOM 640 N N . CYS A 1 82 ? 5.004 3.829 11.789 1.00 92.50 82 CYS A N 1
ATOM 641 C CA . CYS A 1 82 ? 4.402 2.510 11.796 1.00 92.50 82 CYS A CA 1
ATOM 642 C C . CYS A 1 82 ? 5.427 1.371 11.921 1.00 92.50 82 CYS A C 1
ATOM 644 O O . CYS A 1 82 ? 6.222 1.113 11.012 1.00 92.50 82 CYS A O 1
ATOM 646 N N . THR A 1 83 ? 5.355 0.619 13.017 1.00 92.69 83 THR A N 1
ATOM 647 C CA . THR A 1 83 ? 6.135 -0.605 13.248 1.00 92.69 83 THR A CA 1
ATOM 648 C C . THR A 1 83 ? 5.235 -1.839 13.279 1.00 92.69 83 THR A C 1
ATOM 650 O O . THR A 1 83 ? 4.015 -1.742 13.427 1.00 92.69 83 THR A O 1
ATOM 653 N N . THR A 1 84 ? 5.827 -3.030 13.135 1.00 91.44 84 THR A N 1
ATOM 654 C CA . THR A 1 84 ? 5.081 -4.303 13.206 1.00 91.44 84 THR A CA 1
ATOM 655 C C . THR A 1 84 ? 5.136 -4.989 14.578 1.00 91.44 84 THR A C 1
ATOM 657 O O . THR A 1 84 ? 4.520 -6.035 14.790 1.00 91.44 84 THR A O 1
ATOM 660 N N . GLY A 1 85 ? 5.830 -4.393 15.551 1.00 82.56 85 GLY A N 1
ATOM 661 C CA . GLY A 1 85 ? 5.961 -4.920 16.907 1.00 82.56 85 GLY A CA 1
ATOM 662 C C . GLY A 1 85 ? 7.164 -4.338 17.643 1.00 82.56 85 GLY A C 1
ATOM 663 O O . GLY A 1 85 ? 7.974 -3.631 17.064 1.00 82.56 85 GLY A O 1
ATOM 664 N N . TRP A 1 86 ? 7.307 -4.679 18.923 1.00 64.50 86 TRP A N 1
ATOM 665 C CA . TRP A 1 86 ? 8.367 -4.142 19.792 1.00 64.50 86 TRP A CA 1
ATOM 666 C C . TRP A 1 86 ? 9.760 -4.692 19.450 1.00 64.50 86 TRP A C 1
ATOM 668 O O . TRP A 1 86 ? 10.761 -4.157 19.902 1.00 64.50 86 TRP A O 1
ATOM 678 N N . LEU A 1 87 ? 9.830 -5.766 18.658 1.00 66.38 87 LEU A N 1
ATOM 679 C CA . LEU A 1 87 ? 11.079 -6.307 18.111 1.00 66.38 87 LEU A CA 1
ATOM 680 C C . LEU A 1 87 ? 11.428 -5.704 16.736 1.00 66.38 87 LEU A C 1
ATOM 682 O O . LEU A 1 87 ? 12.500 -5.975 16.205 1.00 66.38 87 LEU A O 1
ATOM 686 N N . ASP A 1 88 ? 10.543 -4.883 16.161 1.00 69.19 88 ASP A N 1
ATOM 687 C CA . ASP A 1 88 ? 10.750 -4.141 14.915 1.00 69.19 88 ASP A CA 1
ATOM 688 C C . ASP A 1 88 ? 10.881 -2.653 15.255 1.00 69.19 88 ASP A C 1
ATOM 690 O O . ASP A 1 88 ? 9.910 -1.904 15.234 1.00 69.19 88 ASP A O 1
ATOM 694 N N . TRP A 1 89 ? 12.096 -2.229 15.606 1.00 68.75 89 TRP A N 1
ATOM 695 C CA . TRP A 1 89 ? 12.401 -0.846 16.006 1.00 68.75 89 TRP A CA 1
ATOM 696 C C . TRP A 1 89 ? 12.476 0.123 14.824 1.00 68.75 89 TRP A C 1
ATOM 698 O O . TRP A 1 89 ? 12.781 1.302 14.997 1.00 68.75 89 TRP A O 1
ATOM 708 N N . ILE A 1 90 ? 12.251 -0.379 13.609 1.00 79.94 90 ILE A N 1
ATOM 709 C CA . ILE A 1 90 ? 12.434 0.400 12.397 1.00 79.94 90 ILE A CA 1
ATOM 710 C C . ILE A 1 90 ? 11.075 0.865 11.927 1.00 79.94 90 ILE A C 1
ATOM 712 O O . ILE A 1 90 ? 10.216 0.086 11.499 1.00 79.94 90 ILE A O 1
ATOM 716 N N . HIS A 1 91 ? 10.908 2.174 12.041 1.00 86.19 91 HIS A N 1
ATOM 717 C CA . HIS A 1 91 ? 9.699 2.854 11.652 1.00 86.19 91 HIS A CA 1
ATOM 718 C C . HIS A 1 91 ? 9.478 2.712 10.150 1.00 86.19 91 HIS A C 1
ATOM 720 O O . HIS A 1 91 ? 10.384 2.446 9.353 1.00 86.19 91 HIS A O 1
ATOM 726 N N . GLY A 1 92 ? 8.217 2.813 9.788 1.00 89.44 92 GLY A N 1
ATOM 727 C CA . GLY A 1 92 ? 7.756 2.745 8.427 1.00 89.44 92 GLY A CA 1
ATOM 728 C C . GLY A 1 92 ? 6.542 3.624 8.257 1.00 89.44 92 GLY A C 1
ATOM 729 O O . GLY A 1 92 ? 5.919 4.077 9.215 1.00 89.44 92 GLY A O 1
ATOM 730 N N . GLU A 1 93 ? 6.178 3.820 7.012 1.00 92.69 93 GLU A N 1
ATOM 731 C CA . GLU A 1 93 ? 4.961 4.509 6.661 1.00 92.69 93 GLU A CA 1
ATOM 732 C C . GLU A 1 93 ? 3.805 3.514 6.588 1.00 92.69 93 GLU A C 1
ATOM 734 O O . GLU A 1 93 ? 3.946 2.406 6.062 1.00 92.69 93 GLU A O 1
ATOM 739 N N . LEU A 1 94 ? 2.657 3.912 7.124 1.00 95.06 94 LEU A N 1
ATOM 740 C CA . LEU A 1 94 ? 1.388 3.223 6.955 1.00 95.06 94 LEU A CA 1
ATOM 741 C C . LEU A 1 94 ? 0.534 4.024 5.985 1.00 95.06 94 LEU A C 1
ATOM 743 O O . LEU A 1 94 ? 0.134 5.143 6.291 1.00 95.06 94 LEU A O 1
ATOM 747 N N . TRP A 1 95 ? 0.213 3.423 4.852 1.00 95.06 95 TRP A N 1
ATOM 748 C CA . TRP A 1 95 ? -0.599 4.006 3.800 1.00 95.06 95 TRP A CA 1
ATOM 749 C C . TRP A 1 95 ? -1.951 3.301 3.721 1.00 95.06 95 TRP A C 1
ATOM 751 O O . TRP A 1 95 ? -2.040 2.074 3.813 1.00 95.06 95 TRP A O 1
ATOM 761 N N . LEU A 1 96 ? -3.008 4.082 3.526 1.00 95.25 96 LEU A N 1
ATOM 762 C CA . LEU A 1 96 ? -4.346 3.602 3.219 1.00 95.25 96 LEU A CA 1
ATOM 763 C C . LEU A 1 96 ? -4.640 3.793 1.740 1.00 95.25 96 LEU A C 1
ATOM 765 O O . LEU A 1 96 ? -4.704 4.920 1.261 1.00 95.25 96 LEU A O 1
ATOM 769 N N . LEU A 1 97 ? -4.871 2.685 1.050 1.00 93.81 97 LEU A N 1
ATOM 770 C CA . LEU A 1 97 ? -5.341 2.635 -0.327 1.00 93.81 97 LEU A CA 1
ATOM 771 C C . LEU A 1 97 ? -6.857 2.381 -0.354 1.00 93.81 97 LEU A C 1
ATOM 773 O O . LEU A 1 97 ? -7.462 2.104 0.690 1.00 93.81 97 LEU A O 1
ATOM 777 N N . PRO A 1 98 ? -7.504 2.435 -1.535 1.00 92.50 98 PRO A N 1
ATOM 778 C CA . PRO A 1 98 ? -8.930 2.158 -1.639 1.00 92.50 98 PRO A CA 1
ATOM 779 C C . PRO A 1 98 ? -9.280 0.740 -1.170 1.00 92.50 98 PRO A C 1
ATOM 781 O O . PRO A 1 98 ? -10.304 0.545 -0.524 1.00 92.50 98 PRO A O 1
ATOM 784 N N . ASP A 1 99 ? -8.429 -0.244 -1.440 1.00 93.06 99 ASP A N 1
ATOM 785 C CA . ASP A 1 99 ? -8.688 -1.668 -1.207 1.00 93.06 99 ASP A CA 1
ATOM 786 C C . ASP A 1 99 ? -7.683 -2.344 -0.261 1.00 93.06 99 ASP A C 1
ATOM 788 O O . ASP A 1 99 ? -7.884 -3.503 0.105 1.00 93.06 99 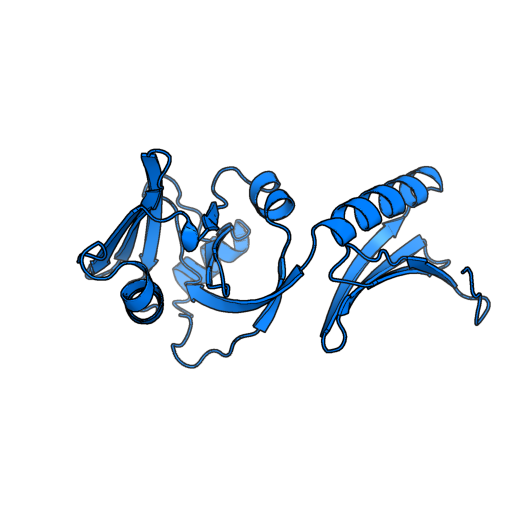ASP A O 1
ATOM 792 N N . ALA A 1 100 ? -6.643 -1.640 0.195 1.00 95.38 100 ALA A N 1
ATOM 793 C CA . ALA A 1 100 ? -5.596 -2.216 1.035 1.00 95.38 100 ALA A CA 1
ATOM 794 C C . ALA A 1 100 ? -5.036 -1.238 2.078 1.00 95.38 100 ALA A C 1
ATOM 796 O O . ALA A 1 100 ? -5.086 -0.018 1.925 1.00 95.38 100 ALA A O 1
ATOM 797 N N . LEU A 1 101 ? -4.438 -1.796 3.128 1.00 96.38 101 LEU A N 1
ATOM 798 C CA . LEU A 1 101 ? -3.470 -1.104 3.975 1.00 96.38 101 LEU A CA 1
ATOM 799 C C . LEU A 1 101 ? -2.068 -1.575 3.622 1.00 96.38 101 LEU A C 1
ATOM 801 O O . LEU A 1 101 ? -1.825 -2.776 3.488 1.00 96.38 101 LEU A O 1
ATOM 805 N N . ILE A 1 102 ? -1.139 -0.635 3.519 1.00 95.19 102 ILE A N 1
ATOM 806 C CA . ILE A 1 102 ? 0.253 -0.932 3.213 1.00 95.19 102 ILE A CA 1
ATOM 807 C C . ILE A 1 102 ? 1.133 -0.397 4.321 1.00 95.19 102 ILE A C 1
ATOM 809 O O . ILE A 1 102 ? 1.041 0.772 4.675 1.00 95.19 102 ILE A O 1
ATOM 813 N N . ARG A 1 103 ? 2.041 -1.234 4.813 1.00 94.38 103 ARG A N 1
ATOM 814 C CA . ARG A 1 103 ? 3.184 -0.771 5.592 1.00 94.38 103 ARG A CA 1
ATOM 815 C C . ARG A 1 103 ? 4.440 -0.887 4.744 1.00 94.38 103 ARG A C 1
ATOM 817 O O . ARG A 1 103 ? 4.792 -1.998 4.340 1.00 94.38 103 ARG A O 1
ATOM 824 N N . VAL A 1 104 ? 5.147 0.225 4.568 1.00 91.00 104 VAL A N 1
ATOM 825 C CA . VAL A 1 104 ? 6.464 0.286 3.922 1.00 91.00 104 VAL A CA 1
ATOM 826 C C . VAL A 1 104 ? 7.498 0.688 4.965 1.00 91.00 104 VAL A C 1
ATOM 828 O O . VAL A 1 104 ? 7.357 1.712 5.622 1.00 91.00 104 VAL A O 1
ATOM 831 N N . ARG A 1 105 ? 8.525 -0.135 5.167 1.00 88.94 105 ARG A N 1
ATOM 832 C CA . ARG A 1 105 ? 9.649 0.178 6.054 1.00 88.94 105 ARG A CA 1
ATOM 833 C C . ARG A 1 105 ? 10.395 1.411 5.537 1.00 88.94 105 ARG A C 1
ATOM 835 O O . ARG A 1 105 ? 10.749 1.438 4.363 1.00 88.94 105 ARG A O 1
ATOM 842 N N . SER A 1 106 ? 10.700 2.366 6.409 1.00 78.38 106 SER A N 1
ATOM 843 C CA . SER A 1 106 ? 11.580 3.486 6.067 1.00 78.38 106 SER A CA 1
ATOM 844 C C . SER A 1 106 ? 13.052 3.049 6.093 1.00 78.38 106 SER A C 1
ATOM 846 O O . SER A 1 106 ? 13.413 2.049 6.729 1.00 78.38 106 SER A O 1
ATOM 848 N N . GLY A 1 107 ? 13.930 3.792 5.414 1.00 61.62 107 GLY A N 1
ATOM 849 C CA . GLY A 1 107 ? 15.373 3.588 5.540 1.00 61.62 107 GLY A CA 1
ATOM 850 C C . GLY A 1 107 ? 15.845 3.779 6.989 1.00 61.62 107 GLY A C 1
ATOM 851 O O . GLY A 1 107 ? 15.178 4.421 7.801 1.00 61.62 107 GLY A O 1
ATOM 852 N N . LEU A 1 108 ? 17.011 3.225 7.345 1.00 47.16 108 LEU A N 1
ATOM 853 C CA . LEU A 1 108 ? 17.554 3.326 8.713 1.00 47.16 108 LEU A CA 1
ATOM 854 C C . LEU A 1 108 ? 17.743 4.790 9.167 1.00 47.16 108 LEU A C 1
ATOM 856 O O . LEU A 1 108 ? 17.494 5.098 10.328 1.00 47.16 108 LEU A O 1
ATOM 860 N N . MET A 1 109 ? 18.122 5.681 8.243 1.00 38.50 109 MET A N 1
ATOM 861 C CA . MET A 1 109 ? 18.290 7.121 8.492 1.00 38.50 109 MET A CA 1
ATOM 862 C C . MET A 1 109 ? 16.949 7.839 8.730 1.00 38.50 109 MET A C 1
ATOM 864 O O . MET A 1 109 ? 16.832 8.607 9.684 1.00 38.50 109 MET A O 1
ATOM 868 N N . ASP A 1 110 ? 15.910 7.520 7.953 1.00 48.16 110 ASP A N 1
ATOM 869 C CA . ASP A 1 110 ? 14.566 8.100 8.113 1.00 48.16 110 ASP A CA 1
ATOM 870 C C . ASP A 1 110 ? 13.923 7.704 9.451 1.00 48.16 110 ASP A C 1
ATOM 872 O O . ASP A 1 110 ? 13.214 8.491 10.077 1.00 48.16 110 ASP A O 1
ATOM 876 N N . SER A 1 111 ? 14.208 6.490 9.938 1.00 41.47 111 SER A N 1
ATOM 877 C CA . SER A 1 111 ? 13.700 6.000 11.225 1.00 41.47 111 SER A CA 1
ATOM 878 C C . SER A 1 111 ? 14.224 6.812 12.418 1.00 41.47 111 SER A C 1
ATOM 880 O O . SER A 1 111 ? 13.486 7.001 13.385 1.00 41.47 111 SER A O 1
ATOM 882 N N . VAL A 1 112 ? 15.468 7.310 12.375 1.00 40.44 112 VAL A N 1
ATOM 883 C CA . VAL A 1 112 ? 16.048 8.137 13.455 1.00 40.44 112 VAL A CA 1
ATOM 884 C C . VAL A 1 112 ? 15.435 9.538 13.449 1.00 40.44 112 VAL A C 1
ATOM 886 O O . VAL A 1 112 ? 15.041 10.041 14.501 1.00 40.44 112 VAL A O 1
ATOM 889 N N . VAL A 1 113 ? 15.266 10.133 12.265 1.00 41.34 113 VAL A N 1
ATOM 890 C CA . VAL A 1 113 ? 14.633 11.450 12.106 1.00 41.34 113 VAL A CA 1
ATOM 891 C C . VAL A 1 113 ? 13.166 11.407 12.538 1.00 41.34 113 VAL A C 1
ATOM 893 O O . VAL A 1 113 ? 12.745 12.263 13.314 1.00 41.34 113 VAL A O 1
ATOM 896 N N . ASN A 1 114 ? 12.397 10.390 12.141 1.00 42.84 114 ASN A N 1
ATOM 897 C CA . ASN A 1 114 ? 10.984 10.258 12.526 1.00 42.84 114 ASN A CA 1
ATOM 898 C C . ASN A 1 114 ? 10.794 9.968 14.026 1.00 42.84 114 ASN A C 1
ATOM 900 O O . ASN A 1 114 ? 9.796 10.392 14.605 1.00 42.84 114 ASN A O 1
ATOM 904 N N . SER A 1 115 ? 11.761 9.302 14.672 1.00 45.53 115 SER A N 1
ATOM 905 C CA . SER A 1 115 ? 11.743 9.067 16.126 1.00 45.53 115 SER A CA 1
ATOM 906 C C . SER A 1 115 ? 12.053 10.334 16.934 1.00 45.53 115 SER A C 1
ATOM 908 O O . SER A 1 115 ? 11.532 10.499 18.033 1.00 45.53 115 SER A O 1
ATOM 910 N N . ALA A 1 116 ? 12.898 11.226 16.402 1.00 39.44 116 ALA A N 1
ATOM 911 C CA . ALA A 1 116 ? 13.371 12.424 17.099 1.00 39.44 116 ALA A CA 1
ATOM 912 C C . ALA A 1 116 ? 12.543 13.690 16.810 1.00 39.44 116 ALA A C 1
ATOM 914 O O . ALA A 1 116 ? 12.473 14.579 17.653 1.00 39.44 116 ALA A O 1
ATOM 915 N N . SER A 1 117 ? 11.927 13.796 15.628 1.00 39.88 117 SER A N 1
ATOM 916 C CA . SER A 1 117 ? 11.345 15.058 15.143 1.00 39.88 117 SER A CA 1
ATOM 917 C C . SER A 1 117 ? 9.848 15.225 15.392 1.00 39.88 117 SER A C 1
ATOM 919 O O . SER A 1 117 ? 9.339 16.322 15.178 1.00 39.88 117 SER A O 1
ATOM 921 N N . GLY A 1 118 ? 9.117 14.180 15.807 1.00 44.53 118 GLY A N 1
ATOM 922 C CA . GLY A 1 118 ? 7.678 14.279 16.095 1.00 44.53 118 GLY A CA 1
ATOM 923 C C . GLY A 1 118 ? 6.849 14.908 14.965 1.00 44.53 118 GLY A C 1
ATOM 924 O O . GLY A 1 118 ? 5.754 15.403 15.230 1.00 44.53 118 GLY A O 1
ATOM 925 N N . SER A 1 119 ? 7.368 14.919 13.729 1.00 49.47 119 SER A N 1
ATOM 926 C CA . SER A 1 119 ? 6.726 15.503 12.549 1.00 49.47 119 SER A CA 1
ATOM 927 C C . SER A 1 119 ? 5.604 14.571 12.110 1.00 49.47 119 SER A C 1
ATOM 929 O O . SER A 1 119 ? 5.727 13.784 11.174 1.00 49.47 119 SER A O 1
ATOM 931 N N . GLY A 1 120 ? 4.543 14.586 12.912 1.00 56.06 120 GLY A N 1
ATOM 932 C CA . GLY A 1 120 ? 3.382 13.738 12.760 1.00 56.06 120 GLY A CA 1
ATOM 933 C C . GLY A 1 120 ? 2.650 14.063 11.470 1.00 56.06 120 GLY A C 1
ATOM 934 O O . GLY A 1 120 ? 2.541 15.217 11.061 1.00 56.06 120 GLY A O 1
ATOM 935 N N . VAL A 1 121 ? 2.124 13.016 10.851 1.00 66.69 121 VAL A N 1
ATOM 936 C CA . VAL A 1 121 ? 1.157 13.134 9.760 1.00 66.69 121 VAL A CA 1
ATOM 937 C C . VAL A 1 121 ? -0.049 13.927 10.261 1.00 66.69 121 VAL A C 1
ATOM 939 O O . VAL A 1 121 ? -0.535 13.697 11.370 1.00 66.69 121 VAL A O 1
ATOM 942 N N . SER A 1 122 ? -0.559 14.856 9.462 1.00 67.06 122 SER A N 1
ATOM 943 C CA . SER A 1 122 ? -1.765 15.603 9.803 1.00 67.06 122 SER A CA 1
ATOM 944 C C . SER A 1 122 ? -3.006 14.887 9.283 1.00 67.06 122 SER A C 1
ATOM 946 O O . SER A 1 122 ? -3.062 14.378 8.167 1.00 67.06 122 SER A O 1
ATOM 948 N N . ALA A 1 123 ? -4.097 14.936 10.051 1.00 63.12 123 ALA A N 1
ATOM 949 C CA . ALA A 1 123 ? -5.407 14.464 9.594 1.00 63.12 123 ALA A CA 1
ATOM 950 C C . ALA A 1 123 ? -5.981 15.278 8.414 1.00 63.12 123 ALA A C 1
ATOM 952 O O . ALA A 1 123 ? -7.081 14.971 7.951 1.00 63.12 123 ALA A O 1
ATOM 953 N N . LYS A 1 124 ? -5.290 16.327 7.958 1.00 66.50 124 LYS A N 1
ATOM 954 C CA . LYS A 1 124 ? -5.634 17.112 6.767 1.00 66.50 124 LYS A CA 1
ATOM 955 C C . LYS A 1 124 ? -4.776 16.766 5.551 1.00 66.50 124 LYS A C 1
ATOM 957 O O . LYS A 1 124 ? -5.071 17.281 4.479 1.00 66.50 124 LYS A O 1
ATOM 962 N N . ASP A 1 125 ? -3.772 15.902 5.708 1.00 71.38 125 ASP A N 1
ATOM 963 C CA . ASP A 1 125 ? -2.898 15.537 4.598 1.00 71.38 125 ASP A CA 1
ATOM 964 C C . ASP A 1 125 ? -3.728 14.886 3.479 1.00 71.38 125 ASP A C 1
ATOM 966 O O . ASP A 1 125 ? -4.615 14.061 3.781 1.00 71.38 125 ASP A O 1
ATOM 970 N N . PRO A 1 126 ? -3.507 15.316 2.221 1.00 76.25 126 PRO A N 1
ATOM 971 C CA . PRO A 1 126 ? -4.322 14.911 1.088 1.00 76.25 126 PRO A CA 1
ATOM 972 C C . PRO A 1 126 ? -4.091 13.441 0.727 1.00 76.25 126 PRO A C 1
ATOM 974 O O . PRO A 1 126 ? -3.177 12.778 1.217 1.00 76.25 126 PRO A O 1
ATOM 977 N N . TYR A 1 127 ? -4.952 12.927 -0.149 1.00 83.00 127 TYR A N 1
ATOM 978 C CA . TYR A 1 127 ? -4.619 11.715 -0.885 1.00 83.00 127 TYR A CA 1
ATOM 979 C C . TYR A 1 127 ? -3.563 12.054 -1.939 1.00 83.00 127 TYR A C 1
ATOM 981 O O . TYR A 1 127 ? -3.692 13.051 -2.648 1.00 83.00 127 TYR A O 1
ATOM 989 N N . GLU A 1 128 ? -2.565 11.193 -2.062 1.00 82.31 128 GLU A N 1
ATOM 990 C CA . GLU A 1 128 ? -1.524 11.243 -3.081 1.00 82.31 128 GLU A CA 1
ATOM 991 C C . GLU A 1 128 ? -1.679 10.027 -3.991 1.00 82.31 128 GLU A C 1
ATOM 993 O O . GLU A 1 128 ? -1.973 8.931 -3.518 1.00 82.31 128 GLU A O 1
ATOM 998 N N . VAL A 1 129 ? -1.503 10.187 -5.302 1.00 80.56 129 VAL A N 1
ATOM 999 C CA . VAL A 1 129 ? -1.503 9.029 -6.202 1.00 80.56 129 VAL A CA 1
ATOM 1000 C C . VAL A 1 129 ? -0.117 8.415 -6.223 1.00 80.56 129 VAL A C 1
ATOM 1002 O O . VAL A 1 129 ? 0.840 9.055 -6.650 1.00 80.56 129 VAL A O 1
ATOM 1005 N N . ILE A 1 130 ? -0.026 7.162 -5.781 1.00 82.19 130 ILE A N 1
ATOM 1006 C CA . ILE A 1 130 ? 1.238 6.431 -5.699 1.00 82.19 130 ILE A CA 1
ATOM 1007 C C . ILE A 1 130 ? 1.261 5.252 -6.679 1.00 82.19 130 ILE A C 1
ATOM 1009 O O . ILE A 1 130 ? 0.218 4.632 -6.929 1.00 82.19 130 ILE A O 1
ATOM 1013 N N . PRO A 1 131 ? 2.443 4.890 -7.206 1.00 83.12 131 PRO A N 1
ATOM 1014 C CA . PRO A 1 131 ? 2.641 3.616 -7.878 1.00 83.12 131 PRO A CA 1
ATOM 1015 C C . PRO A 1 131 ? 2.570 2.468 -6.867 1.00 83.12 131 PRO A C 1
ATOM 1017 O O . PRO A 1 131 ? 3.338 2.409 -5.908 1.00 83.12 131 PRO A O 1
ATOM 1020 N N . PHE A 1 132 ? 1.657 1.530 -7.098 1.00 87.62 132 PHE A N 1
ATOM 1021 C CA . PHE A 1 132 ? 1.440 0.373 -6.241 1.00 87.62 132 PHE A CA 1
ATOM 1022 C C . PHE A 1 132 ? 1.592 -0.938 -7.016 1.00 87.62 132 PHE A C 1
ATOM 1024 O O . PHE A 1 132 ? 0.846 -1.213 -7.952 1.00 87.62 132 PHE A O 1
ATOM 1031 N N . ASP A 1 133 ? 2.540 -1.761 -6.571 1.00 87.88 133 ASP A N 1
ATOM 1032 C CA . ASP A 1 133 ? 2.668 -3.181 -6.905 1.00 87.88 133 ASP A CA 1
ATOM 1033 C C . ASP A 1 133 ? 2.847 -3.948 -5.586 1.00 87.88 133 ASP A C 1
ATOM 1035 O O . ASP A 1 133 ? 3.846 -3.783 -4.879 1.00 87.88 133 ASP A O 1
ATOM 1039 N N . ALA A 1 134 ? 1.851 -4.762 -5.236 1.00 88.62 134 ALA A N 1
ATOM 1040 C CA . ALA A 1 134 ? 1.816 -5.492 -3.974 1.00 88.62 134 ALA A CA 1
ATOM 1041 C C . ALA A 1 134 ? 3.008 -6.447 -3.812 1.00 88.62 134 ALA A C 1
ATOM 1043 O O . ALA A 1 134 ? 3.527 -6.601 -2.702 1.00 88.62 134 ALA A O 1
ATOM 1044 N N . GLU A 1 135 ? 3.439 -7.082 -4.902 1.00 87.81 135 GLU A N 1
ATOM 1045 C CA . GLU A 1 135 ? 4.555 -8.024 -4.893 1.00 87.81 135 GLU A CA 1
ATOM 1046 C C . GLU A 1 135 ? 5.875 -7.291 -4.660 1.00 87.81 135 GLU A C 1
ATOM 1048 O O . GLU A 1 135 ? 6.619 -7.651 -3.746 1.00 87.81 135 GLU A O 1
ATOM 1053 N N . SER A 1 136 ? 6.099 -6.193 -5.389 1.00 85.38 136 SER A N 1
ATOM 1054 C CA . SER A 1 136 ? 7.260 -5.319 -5.186 1.00 85.38 136 SER A CA 1
ATOM 1055 C C . SER A 1 136 ? 7.353 -4.800 -3.748 1.00 85.38 136 SER A C 1
ATOM 1057 O O . SER A 1 136 ? 8.423 -4.812 -3.147 1.00 85.38 136 SER A O 1
ATOM 1059 N N . VAL A 1 137 ? 6.235 -4.395 -3.135 1.00 88.88 137 VAL A N 1
ATOM 1060 C CA . VAL A 1 137 ? 6.253 -3.941 -1.734 1.00 88.88 137 VAL A CA 1
ATOM 1061 C C . VAL A 1 137 ? 6.680 -5.066 -0.785 1.00 88.88 137 VAL A C 1
ATOM 1063 O O . VAL A 1 137 ? 7.471 -4.832 0.134 1.00 88.88 137 VAL A O 1
ATOM 1066 N N . ARG A 1 138 ? 6.155 -6.282 -0.979 1.00 90.00 138 ARG A N 1
ATOM 1067 C CA . ARG A 1 138 ? 6.432 -7.438 -0.109 1.00 90.00 138 ARG A CA 1
ATOM 1068 C C . ARG A 1 138 ? 7.867 -7.946 -0.257 1.00 90.00 138 ARG A C 1
ATOM 1070 O O . ARG A 1 138 ? 8.463 -8.332 0.747 1.00 90.00 138 ARG A O 1
ATOM 1077 N N . SER A 1 139 ? 8.417 -7.933 -1.471 1.00 87.19 139 SER A N 1
ATOM 1078 C CA . SER A 1 139 ? 9.755 -8.463 -1.763 1.00 87.19 139 SER A CA 1
ATOM 1079 C C . SER A 1 139 ? 10.881 -7.607 -1.177 1.00 87.19 139 SER A C 1
ATOM 1081 O O . SER A 1 139 ? 11.912 -8.150 -0.787 1.00 87.19 139 SER A O 1
ATOM 1083 N N . VAL A 1 140 ? 10.669 -6.292 -1.032 1.00 86.38 140 VAL A N 1
ATOM 1084 C CA . VAL A 1 140 ? 11.672 -5.364 -0.478 1.00 86.38 140 VAL A CA 1
ATOM 1085 C C . VAL A 1 140 ? 12.079 -5.737 0.947 1.00 86.38 140 VAL A C 1
ATOM 1087 O O . VAL A 1 140 ? 13.260 -5.682 1.291 1.00 86.38 140 VAL A O 1
ATOM 1090 N N . HIS A 1 141 ? 11.121 -6.093 1.810 1.00 88.94 141 HIS A N 1
ATOM 1091 C CA . HIS A 1 141 ? 11.443 -6.489 3.178 1.00 88.94 141 HIS A CA 1
ATOM 1092 C C . HIS A 1 141 ? 10.316 -7.280 3.851 1.00 88.94 141 HIS A C 1
ATOM 1094 O O . HIS A 1 141 ? 9.155 -6.889 3.802 1.00 88.94 141 HIS A O 1
ATOM 1100 N N . ARG A 1 142 ? 10.663 -8.309 4.639 1.00 89.81 142 ARG A N 1
ATOM 1101 C CA . ARG A 1 142 ? 9.697 -9.176 5.358 1.00 89.81 142 ARG A CA 1
ATOM 1102 C C . ARG A 1 142 ? 8.737 -8.451 6.319 1.00 89.81 142 ARG A C 1
ATOM 1104 O O . ARG A 1 142 ? 7.679 -8.977 6.676 1.00 89.81 142 ARG A O 1
ATOM 1111 N N . THR A 1 143 ? 9.127 -7.269 6.804 1.00 90.75 143 THR A N 1
ATOM 1112 C CA . THR A 1 143 ? 8.274 -6.444 7.680 1.00 90.75 143 THR A CA 1
ATOM 1113 C C . THR A 1 143 ? 7.352 -5.514 6.900 1.00 90.75 143 THR A C 1
ATOM 1115 O O . THR A 1 143 ? 6.421 -4.982 7.495 1.00 90.75 143 THR A O 1
ATOM 1118 N N . ASN A 1 144 ? 7.539 -5.337 5.588 1.00 92.88 144 ASN A N 1
ATOM 1119 C CA . ASN A 1 144 ? 6.527 -4.690 4.758 1.00 92.88 144 ASN A CA 1
ATOM 1120 C C . ASN A 1 144 ? 5.261 -5.543 4.756 1.00 92.88 144 ASN A C 1
ATOM 1122 O O . ASN A 1 144 ? 5.319 -6.775 4.822 1.00 92.88 144 ASN A O 1
ATOM 1126 N N . LYS A 1 145 ? 4.109 -4.880 4.730 1.00 94.69 145 LYS A N 1
ATOM 1127 C CA . LYS A 1 145 ? 2.803 -5.538 4.758 1.00 94.69 145 LYS A CA 1
ATOM 1128 C C . LYS A 1 145 ? 1.934 -4.956 3.663 1.00 94.69 145 LYS A C 1
ATOM 1130 O O . LYS A 1 145 ? 1.929 -3.750 3.463 1.00 94.69 145 LYS A O 1
ATOM 1135 N N . VAL A 1 146 ? 1.177 -5.825 3.008 1.00 95.75 146 VAL A N 1
ATOM 1136 C CA . VAL A 1 146 ? 0.041 -5.454 2.164 1.00 95.75 146 VAL A CA 1
ATOM 1137 C C . VAL A 1 146 ? -1.129 -6.260 2.694 1.00 95.75 146 VAL A C 1
ATOM 1139 O O . VAL A 1 146 ? -1.095 -7.489 2.603 1.00 95.75 146 VAL A O 1
ATOM 1142 N N . ILE A 1 147 ? -2.096 -5.567 3.286 1.00 96.88 147 ILE A N 1
ATOM 1143 C CA . ILE A 1 147 ? -3.248 -6.123 3.995 1.00 96.88 147 ILE A CA 1
ATOM 1144 C C . ILE A 1 147 ? -4.502 -5.748 3.193 1.00 96.88 147 ILE A C 1
ATOM 1146 O O . ILE A 1 147 ? -4.971 -4.611 3.314 1.00 96.88 147 ILE A O 1
ATOM 1150 N N . PRO A 1 148 ? -5.037 -6.651 2.353 1.00 96.38 148 PRO A N 1
ATOM 1151 C CA . PRO A 1 148 ? -6.260 -6.390 1.603 1.00 96.38 148 PRO A CA 1
ATOM 1152 C C . PRO A 1 148 ? -7.446 -6.207 2.553 1.00 96.38 148 PRO A C 1
ATOM 1154 O O . PRO A 1 148 ? -7.730 -7.063 3.391 1.00 96.38 148 PRO A O 1
ATOM 1157 N N . LEU A 1 149 ? -8.171 -5.097 2.418 1.00 96.00 149 LEU A N 1
ATOM 1158 C CA . LEU A 1 149 ? -9.295 -4.773 3.301 1.00 96.00 149 LEU A CA 1
ATOM 1159 C C . LEU A 1 149 ? -10.440 -5.780 3.163 1.00 96.00 149 LEU A C 1
ATOM 1161 O O . LEU A 1 149 ? -11.100 -6.108 4.147 1.00 96.00 149 LEU A O 1
ATOM 1165 N N . ALA A 1 150 ? -10.653 -6.294 1.949 1.00 95.38 150 ALA A N 1
ATOM 1166 C CA . ALA A 1 150 ? -11.684 -7.286 1.656 1.00 95.38 150 ALA A CA 1
ATOM 1167 C C . ALA A 1 150 ? -11.432 -8.642 2.339 1.00 95.38 150 ALA A C 1
ATOM 1169 O O . ALA A 1 150 ? -12.370 -9.410 2.549 1.00 95.38 150 ALA A O 1
ATOM 1170 N N . GLU A 1 151 ? -10.183 -8.932 2.707 1.00 96.94 151 GLU A N 1
ATOM 1171 C CA . GLU A 1 151 ? -9.780 -10.186 3.345 1.00 96.94 151 GLU A CA 1
ATOM 1172 C C . GLU A 1 151 ? -9.754 -10.097 4.875 1.00 96.94 151 GLU A C 1
ATOM 1174 O O . GLU A 1 151 ? -9.499 -11.099 5.541 1.00 96.94 151 GLU A O 1
ATOM 1179 N N . LEU A 1 152 ? -10.054 -8.931 5.456 1.00 97.56 152 LEU A N 1
ATOM 1180 C CA . LEU A 1 152 ? -10.140 -8.770 6.904 1.00 97.56 152 LEU A CA 1
ATOM 1181 C C . LEU A 1 152 ? -11.344 -9.539 7.471 1.00 97.56 152 LEU A C 1
ATOM 1183 O O . LEU A 1 152 ? -12.507 -9.287 7.122 1.00 97.56 152 LEU A O 1
ATOM 1187 N N . SER A 1 153 ? -11.067 -10.461 8.394 1.00 97.88 153 SER A N 1
ATOM 1188 C CA . SER A 1 153 ? -12.091 -11.148 9.184 1.00 97.88 153 SER A CA 1
ATOM 1189 C C . SER A 1 153 ? -12.446 -10.343 10.434 1.00 97.88 153 SER A C 1
ATOM 1191 O O . SER A 1 153 ? -13.625 -10.181 10.736 1.00 97.88 153 SER A O 1
ATOM 1193 N N . GLU A 1 154 ? -11.463 -9.744 11.096 1.00 98.00 154 GLU A N 1
ATOM 1194 C CA . GLU A 1 154 ? -11.650 -8.891 12.273 1.00 98.00 154 GLU A CA 1
ATOM 1195 C C . GLU A 1 154 ? -10.510 -7.876 12.390 1.00 98.00 154 GLU A C 1
ATOM 1197 O O . GLU A 1 154 ? -9.396 -8.089 11.900 1.00 98.00 154 GLU A O 1
ATOM 1202 N N . ALA A 1 155 ? -10.781 -6.763 13.068 1.00 98.06 155 ALA A N 1
ATOM 1203 C CA . ALA A 1 155 ? -9.745 -5.816 13.445 1.00 98.06 155 ALA A CA 1
ATOM 1204 C C . ALA A 1 155 ? -10.023 -5.221 14.824 1.00 98.06 155 ALA A C 1
ATOM 1206 O O . ALA A 1 155 ? -11.167 -4.986 15.215 1.00 98.06 155 ALA A O 1
ATOM 1207 N N . ARG A 1 156 ? -8.953 -4.924 15.553 1.00 97.94 156 ARG A N 1
ATOM 1208 C CA . ARG A 1 156 ? -8.988 -4.257 16.849 1.00 97.94 156 ARG A CA 1
ATOM 1209 C C . ARG A 1 156 ? -8.072 -3.048 16.835 1.00 97.94 156 ARG A C 1
ATOM 1211 O O . ARG A 1 156 ? -6.888 -3.187 16.531 1.00 97.94 156 ARG A O 1
ATOM 1218 N N . LEU A 1 157 ? -8.618 -1.882 17.172 1.00 97.69 157 LEU A N 1
ATOM 1219 C CA . LEU A 1 157 ? -7.888 -0.617 17.239 1.00 97.69 157 LEU A CA 1
ATOM 1220 C C . LEU A 1 157 ? -7.591 -0.231 18.684 1.00 97.69 157 LEU A C 1
ATOM 1222 O O . LEU A 1 157 ? -8.469 0.250 19.395 1.00 97.69 157 LEU A O 1
ATOM 1226 N N . HIS A 1 158 ? -6.324 -0.339 19.061 1.00 94.38 158 HIS A N 1
ATOM 1227 C CA . HIS A 1 158 ? -5.821 -0.003 20.385 1.00 94.38 158 HIS A CA 1
ATOM 1228 C C . HIS A 1 158 ? -5.435 1.473 20.455 1.00 94.38 158 HIS A C 1
ATOM 1230 O O . HIS A 1 158 ? -4.768 1.994 19.556 1.00 94.38 158 HIS A O 1
ATOM 1236 N N . ARG A 1 159 ? -5.789 2.138 21.556 1.00 93.88 159 ARG A N 1
ATOM 1237 C CA . ARG A 1 159 ? -5.346 3.504 21.860 1.00 93.88 159 ARG A CA 1
ATOM 1238 C C . ARG A 1 159 ? -4.570 3.510 23.170 1.00 93.88 159 ARG A C 1
ATOM 1240 O O . ARG A 1 159 ? -5.158 3.271 24.220 1.00 93.88 159 ARG A O 1
ATOM 1247 N N . GLY A 1 160 ? -3.277 3.805 23.106 1.00 90.69 160 GLY A N 1
ATOM 1248 C CA . GLY A 1 160 ? -2.436 4.020 24.284 1.00 90.69 160 GLY A CA 1
ATOM 1249 C C . GLY A 1 160 ? -2.033 5.484 24.449 1.00 90.69 160 GLY A C 1
ATOM 1250 O O . GLY A 1 160 ? -2.351 6.329 23.610 1.00 90.69 160 GLY A O 1
ATOM 1251 N N . LEU A 1 161 ? -1.320 5.787 25.536 1.00 90.31 161 LEU A N 1
ATOM 1252 C CA . LEU A 1 161 ? -0.846 7.144 25.83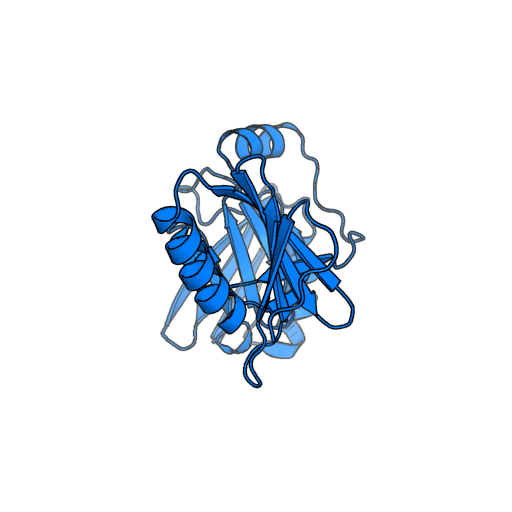3 1.00 90.31 161 LEU A CA 1
ATOM 1253 C C . LEU A 1 161 ? 0.230 7.604 24.843 1.00 90.31 161 LEU A C 1
ATOM 1255 O O . LEU A 1 161 ? 0.114 8.679 24.266 1.00 90.31 161 LEU A O 1
ATOM 1259 N N . THR A 1 162 ? 1.241 6.768 24.611 1.00 89.12 162 THR A N 1
ATOM 1260 C CA . THR A 1 162 ? 2.365 7.070 23.709 1.00 89.12 162 THR A CA 1
ATOM 1261 C C . THR A 1 162 ? 2.250 6.345 22.374 1.00 89.12 162 THR A C 1
ATOM 1263 O O . THR A 1 162 ? 2.580 6.903 21.332 1.00 89.12 162 THR A O 1
ATOM 1266 N N . THR A 1 163 ? 1.754 5.108 22.395 1.00 90.69 163 THR A N 1
ATOM 1267 C CA . THR A 1 163 ? 1.618 4.245 21.219 1.00 90.69 163 THR A CA 1
ATOM 1268 C C . THR A 1 163 ? 0.173 3.793 21.064 1.00 90.69 163 THR A C 1
ATOM 1270 O O . THR A 1 163 ? -0.458 3.342 22.020 1.00 90.69 163 THR A O 1
ATOM 1273 N N . SER A 1 164 ? -0.339 3.878 19.845 1.00 95.00 164 SER A N 1
ATOM 1274 C CA . SER A 1 164 ? -1.607 3.296 19.408 1.00 95.00 164 SER A CA 1
ATOM 1275 C C . SER A 1 164 ? -1.332 2.195 18.384 1.00 95.00 164 SER A C 1
ATOM 1277 O O . SER A 1 164 ? -0.193 1.993 17.961 1.00 95.00 164 SER A O 1
ATOM 1279 N N . GLY A 1 165 ? -2.347 1.429 17.996 1.00 95.94 165 GLY A N 1
ATOM 1280 C CA . GLY A 1 165 ? -2.114 0.363 17.033 1.00 95.94 165 GLY A CA 1
ATOM 1281 C C . GLY A 1 165 ? -3.355 -0.348 16.538 1.00 95.94 165 GLY A C 1
ATOM 1282 O O . GLY A 1 165 ? -4.471 -0.106 16.989 1.00 95.94 165 GLY A O 1
ATOM 1283 N N . MET A 1 166 ? -3.129 -1.279 15.622 1.00 97.38 166 MET A N 1
ATOM 1284 C CA . MET A 1 166 ? -4.128 -2.203 15.117 1.00 97.38 166 MET A CA 1
ATOM 1285 C C . MET A 1 166 ? -3.621 -3.634 15.230 1.00 97.38 166 MET A C 1
ATOM 1287 O O . MET A 1 166 ? -2.462 -3.932 14.942 1.00 97.38 166 MET A O 1
ATOM 1291 N N . THR A 1 167 ? -4.510 -4.538 15.618 1.00 97.62 167 THR A N 1
ATOM 1292 C CA . THR A 1 167 ? -4.363 -5.965 15.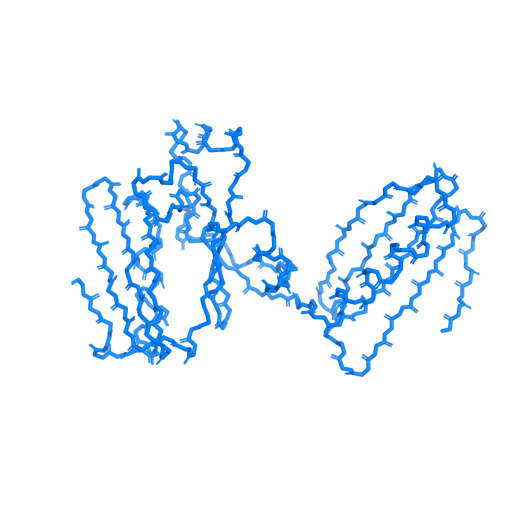327 1.00 97.62 167 THR A CA 1
ATOM 1293 C C . THR A 1 167 ? -5.442 -6.348 14.331 1.00 97.62 167 THR A C 1
ATOM 1295 O O . THR A 1 167 ? -6.597 -5.991 14.530 1.00 97.62 167 THR A O 1
ATOM 1298 N N . ALA A 1 168 ? -5.067 -7.027 13.259 1.00 97.44 168 ALA A N 1
ATOM 1299 C CA . ALA A 1 168 ? -5.981 -7.501 12.233 1.00 97.44 168 ALA A CA 1
ATOM 1300 C C . ALA A 1 168 ? -5.826 -9.011 12.084 1.00 97.44 168 ALA A C 1
ATOM 1302 O O . ALA A 1 168 ? -4.697 -9.507 12.055 1.00 97.44 168 ALA A O 1
ATOM 1303 N N . THR A 1 169 ? -6.947 -9.713 11.965 1.00 98.38 169 THR A N 1
ATOM 1304 C CA . THR A 1 169 ? -6.970 -11.115 11.552 1.00 98.38 169 THR A CA 1
ATOM 1305 C C . THR A 1 169 ? -7.591 -11.181 10.162 1.00 98.38 169 THR A C 1
ATOM 1307 O O . THR A 1 169 ? -8.563 -10.489 9.845 1.00 98.38 169 THR A O 1
ATOM 1310 N N . MET A 1 170 ? -6.977 -11.987 9.313 1.00 97.88 170 MET A N 1
ATOM 1311 C CA . MET A 1 170 ? -7.378 -12.229 7.936 1.00 97.88 170 MET A CA 1
ATOM 1312 C C . MET A 1 170 ? -8.344 -13.422 7.876 1.00 97.88 170 MET A C 1
ATOM 1314 O O . MET A 1 170 ? -8.495 -14.175 8.844 1.00 97.88 170 MET A O 1
ATOM 1318 N N . ARG A 1 171 ? -9.035 -13.613 6.750 1.00 97.62 171 ARG A N 1
ATOM 1319 C CA . ARG A 1 171 ? -9.933 -14.765 6.532 1.00 97.62 171 ARG A CA 1
ATOM 1320 C C . ARG A 1 171 ? -9.208 -16.110 6.519 1.00 97.62 171 ARG A C 1
ATOM 1322 O O . ARG A 1 171 ? -9.808 -17.110 6.891 1.00 97.62 171 ARG A O 1
ATOM 1329 N N . ASP A 1 172 ? -7.939 -16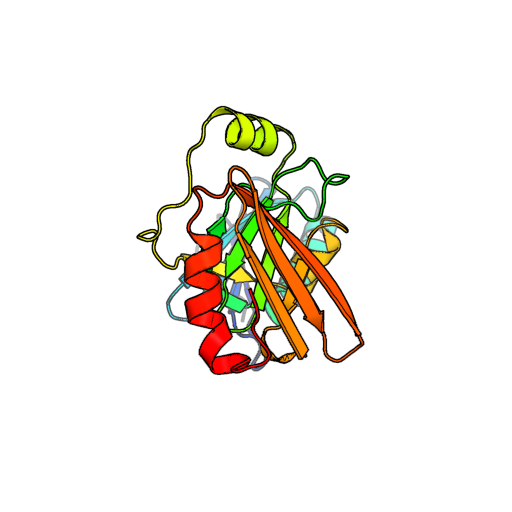.125 6.127 1.00 96.44 172 ASP A N 1
ATOM 1330 C CA . ASP A 1 172 ? -7.069 -17.308 6.159 1.00 96.44 172 ASP A CA 1
ATOM 1331 C C . ASP A 1 172 ? -6.501 -17.603 7.567 1.00 96.44 172 ASP A C 1
ATOM 1333 O O . ASP A 1 172 ? -5.751 -18.558 7.748 1.00 96.44 172 ASP A O 1
ATOM 1337 N N . GLY A 1 173 ? -6.840 -16.784 8.571 1.00 97.12 173 GLY A N 1
ATOM 1338 C CA . GLY A 1 173 ? -6.335 -16.890 9.941 1.00 97.12 173 GLY A CA 1
ATOM 1339 C C . GLY A 1 173 ? -5.008 -16.166 10.194 1.00 97.12 173 GLY A C 1
ATOM 1340 O O . GLY A 1 173 ? -4.592 -16.057 11.352 1.00 97.12 173 GLY A O 1
ATOM 1341 N N . THR A 1 174 ? -4.359 -15.616 9.162 1.00 96.06 174 THR A N 1
ATOM 1342 C CA . THR A 1 174 ? -3.134 -14.818 9.306 1.00 96.06 174 THR A CA 1
ATOM 1343 C C . THR A 1 174 ? -3.396 -13.588 10.177 1.00 96.06 174 THR A C 1
ATOM 1345 O O . THR A 1 174 ? -4.454 -12.963 10.102 1.00 96.06 174 THR A O 1
ATOM 1348 N N . ARG A 1 175 ? -2.422 -13.207 11.014 1.00 96.69 175 ARG A N 1
ATOM 1349 C CA . ARG A 1 175 ? -2.521 -12.040 11.903 1.00 96.69 175 ARG A CA 1
ATOM 1350 C C . ARG A 1 175 ? -1.481 -10.977 11.581 1.00 96.69 175 ARG A C 1
ATOM 1352 O O . ARG A 1 175 ? -0.302 -11.269 11.376 1.00 96.69 175 ARG A O 1
ATOM 1359 N N . HIS A 1 176 ? -1.908 -9.722 11.622 1.00 95.81 176 HIS A N 1
ATOM 1360 C CA . HIS A 1 176 ? -1.053 -8.555 11.459 1.00 95.81 176 HIS A CA 1
ATOM 1361 C C . HIS A 1 176 ? -1.146 -7.650 12.679 1.00 95.81 176 HIS A C 1
ATOM 1363 O O . HIS A 1 176 ? -2.233 -7.348 13.168 1.00 95.81 176 HIS A O 1
ATOM 1369 N N . LYS A 1 177 ? 0.010 -7.183 13.147 1.00 95.50 177 LYS A N 1
ATOM 1370 C CA . LYS A 1 177 ? 0.118 -6.154 14.176 1.00 95.50 177 LYS A CA 1
ATOM 1371 C C . LYS A 1 177 ? 0.792 -4.934 13.572 1.00 95.50 177 LYS A C 1
ATOM 1373 O O . LYS A 1 177 ? 1.815 -5.067 12.905 1.00 95.50 177 LYS A O 1
ATOM 1378 N N . LEU A 1 178 ? 0.198 -3.774 13.809 1.00 95.81 178 LEU A N 1
ATOM 1379 C CA . LEU A 1 178 ? 0.701 -2.471 13.400 1.00 95.81 178 LEU A CA 1
ATOM 1380 C C . LEU A 1 178 ? 0.650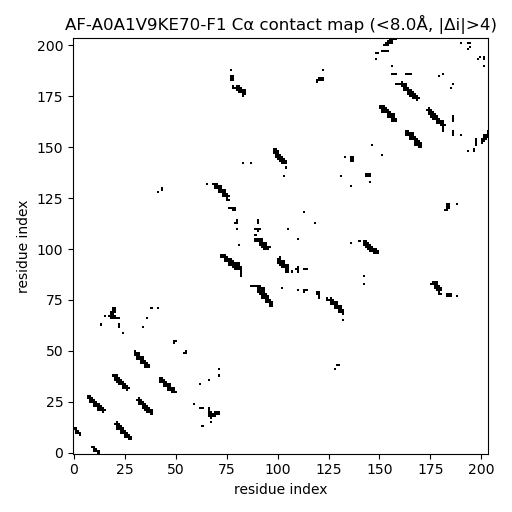 -1.545 14.614 1.00 95.81 178 LEU A C 1
ATOM 1382 O O . LEU A 1 178 ? -0.357 -1.517 15.320 1.00 95.81 178 LEU A O 1
ATOM 1386 N N . LEU A 1 179 ? 1.723 -0.812 14.873 1.00 94.81 179 LEU A N 1
ATOM 1387 C CA . LEU A 1 179 ? 1.841 0.142 15.976 1.00 94.81 179 LEU A CA 1
ATOM 1388 C C . LEU A 1 179 ? 2.308 1.482 15.420 1.00 94.81 179 LEU A C 1
ATOM 1390 O O . LEU A 1 179 ? 3.059 1.478 14.457 1.00 94.81 179 LEU A O 1
ATOM 1394 N N . TRP A 1 180 ? 1.878 2.595 16.004 1.00 93.38 180 TRP A N 1
ATOM 1395 C CA . TRP A 1 180 ? 2.278 3.956 15.625 1.00 93.38 180 TRP A CA 1
ATOM 1396 C C . TRP A 1 180 ? 2.164 4.898 16.833 1.00 93.38 180 TRP A C 1
ATOM 1398 O O . TRP A 1 180 ? 1.501 4.569 17.822 1.00 93.38 180 TRP A O 1
ATOM 1408 N N . LEU A 1 181 ? 2.781 6.077 16.773 1.00 91.75 181 LEU A N 1
ATOM 1409 C CA . LEU A 1 181 ? 2.670 7.093 17.821 1.00 91.75 181 LEU A CA 1
ATOM 1410 C C . LEU A 1 181 ? 1.228 7.589 17.964 1.00 91.75 181 LEU A C 1
ATOM 1412 O O . LEU A 1 181 ? 0.558 7.908 16.985 1.00 91.75 181 LEU A O 1
ATOM 1416 N N . SER A 1 182 ? 0.741 7.715 19.199 1.00 91.94 182 SER A N 1
ATOM 1417 C CA . SER A 1 182 ? -0.649 8.113 19.483 1.00 91.94 182 SER A CA 1
ATOM 1418 C C . SER A 1 182 ? -1.030 9.519 19.004 1.00 91.94 182 SER A C 1
ATOM 1420 O O . SER A 1 182 ? -2.217 9.845 18.980 1.00 91.94 182 SER A O 1
ATOM 1422 N N . THR A 1 183 ? -0.050 10.348 18.643 1.00 89.69 183 THR A N 1
ATOM 1423 C CA . THR A 1 183 ? -0.250 11.679 18.055 1.00 89.69 183 THR A CA 1
ATOM 1424 C C . THR A 1 183 ? -0.647 11.623 16.578 1.00 89.69 183 THR A C 1
ATOM 1426 O O . THR A 1 183 ? -1.189 12.599 16.064 1.00 89.69 183 THR A O 1
ATOM 1429 N N . GLU A 1 184 ? -0.424 10.496 15.897 1.00 91.00 184 GLU A N 1
ATOM 1430 C CA . GLU A 1 184 ? -0.730 10.332 14.476 1.00 91.00 184 GLU A CA 1
ATOM 1431 C C . GLU A 1 184 ? -2.216 9.998 14.225 1.00 91.00 184 GLU A C 1
ATOM 1433 O O . GLU A 1 184 ? -2.882 9.349 15.043 1.00 91.00 184 GLU A O 1
ATOM 1438 N N . PRO A 1 185 ? -2.775 10.400 13.070 1.00 92.81 185 PRO A N 1
ATOM 1439 C CA . PRO A 1 185 ? -4.207 10.326 12.800 1.00 92.81 185 PRO A CA 1
ATOM 1440 C C . PRO A 1 185 ? -4.700 8.911 12.471 1.00 92.81 185 PRO A C 1
ATOM 1442 O O . PRO A 1 185 ? -5.916 8.697 12.400 1.00 92.81 185 PRO A O 1
ATOM 1445 N N . ALA A 1 186 ? -3.788 7.946 12.294 1.00 94.75 186 ALA A N 1
ATOM 1446 C CA . ALA A 1 186 ? -4.075 6.582 11.857 1.00 94.75 186 ALA A CA 1
ATOM 1447 C C . ALA A 1 186 ? -5.260 5.942 12.589 1.00 94.75 186 ALA A C 1
ATOM 1449 O O . ALA A 1 186 ? -6.171 5.440 11.940 1.00 94.75 186 ALA A O 1
ATOM 1450 N N . GLY A 1 187 ? -5.320 6.009 13.922 1.00 94.69 187 GLY A N 1
ATOM 1451 C CA . GLY A 1 187 ? -6.386 5.346 14.685 1.00 94.69 187 GLY A CA 1
ATOM 1452 C C . GLY A 1 187 ? -7.796 5.850 14.353 1.00 94.69 187 GLY A C 1
ATOM 1453 O O . GLY A 1 187 ? -8.730 5.053 14.247 1.00 94.69 187 GLY A O 1
ATOM 1454 N N . ARG A 1 188 ? -7.961 7.165 14.158 1.00 93.81 188 ARG A N 1
ATOM 1455 C CA . ARG A 1 188 ? -9.253 7.752 13.772 1.00 93.81 188 ARG A CA 1
ATOM 1456 C C . ARG A 1 188 ? -9.588 7.407 12.323 1.00 93.81 188 ARG A C 1
ATOM 1458 O O . ARG A 1 188 ? -10.670 6.896 12.063 1.00 93.81 188 ARG A O 1
ATOM 1465 N N . LEU A 1 189 ? -8.649 7.640 11.406 1.00 94.62 189 LEU A N 1
ATOM 1466 C CA . LEU A 1 189 ? -8.864 7.425 9.973 1.00 94.62 189 LEU A CA 1
ATOM 1467 C C . LEU A 1 189 ? -9.124 5.949 9.637 1.00 94.62 189 LEU A C 1
ATOM 1469 O O . LEU A 1 189 ? -9.992 5.644 8.822 1.00 94.62 189 LEU A O 1
ATOM 1473 N N . LEU A 1 190 ? -8.430 5.026 10.308 1.00 96.19 190 LEU A N 1
ATOM 1474 C CA . LEU A 1 190 ? -8.678 3.589 10.191 1.00 96.19 190 LEU A CA 1
ATOM 1475 C C . LEU A 1 190 ? -10.061 3.215 10.700 1.00 96.19 190 LEU A C 1
ATOM 1477 O O . LEU A 1 190 ? -10.734 2.418 10.058 1.00 96.19 190 LEU A O 1
ATOM 1481 N N . ARG A 1 191 ? -10.514 3.784 11.824 1.00 95.75 191 ARG A N 1
ATOM 1482 C CA . ARG A 1 191 ? -11.874 3.524 12.309 1.00 95.75 191 ARG A CA 1
ATOM 1483 C C . ARG A 1 191 ? -12.905 3.949 11.271 1.00 95.75 191 ARG A C 1
ATOM 1485 O O . ARG A 1 191 ? -13.770 3.146 10.941 1.00 95.75 191 ARG A O 1
ATOM 1492 N N . ASP A 1 192 ? -12.784 5.168 10.754 1.00 94.62 192 ASP A N 1
ATOM 1493 C CA . ASP A 1 192 ? -13.727 5.718 9.779 1.00 94.62 192 ASP A CA 1
ATOM 1494 C C . ASP A 1 192 ? -13.754 4.866 8.497 1.00 94.62 192 ASP A C 1
ATOM 1496 O O . ASP A 1 192 ? -14.820 4.611 7.938 1.00 94.62 192 ASP A O 1
ATOM 1500 N N . ARG A 1 193 ? -12.594 4.348 8.066 1.00 94.44 193 ARG A N 1
ATOM 1501 C CA . ARG A 1 193 ? -12.495 3.488 6.880 1.00 94.44 193 ARG A CA 1
ATOM 1502 C C . ARG A 1 193 ? -12.991 2.059 7.102 1.00 94.44 193 ARG A C 1
ATOM 1504 O O . ARG A 1 193 ? -13.599 1.490 6.199 1.00 94.44 193 ARG A O 1
ATOM 1511 N N . LEU A 1 194 ? -12.689 1.460 8.252 1.00 95.81 194 LEU A N 1
ATOM 1512 C CA . LEU A 1 194 ? -12.944 0.041 8.516 1.00 95.81 194 LEU A CA 1
ATOM 1513 C C . LEU A 1 194 ? -14.341 -0.220 9.073 1.00 95.81 194 LEU A C 1
ATOM 1515 O O . LEU A 1 194 ? -14.856 -1.321 8.894 1.00 95.81 194 LEU A O 1
ATOM 1519 N N . LEU A 1 195 ? -14.971 0.761 9.726 1.00 95.69 195 LEU A N 1
ATOM 1520 C CA . LEU A 1 195 ? -16.299 0.584 10.312 1.00 95.69 195 LEU A CA 1
ATOM 1521 C C . LEU A 1 195 ? -17.353 0.153 9.270 1.00 95.69 195 LEU A C 1
ATOM 1523 O O . LEU A 1 195 ? -18.053 -0.820 9.548 1.00 95.69 195 LEU A O 1
ATOM 1527 N N . PRO A 1 196 ? -17.433 0.751 8.061 1.00 94.31 196 PRO A N 1
ATOM 1528 C CA . PRO A 1 196 ? -18.358 0.287 7.023 1.00 94.31 196 PRO A CA 1
ATOM 1529 C C . PRO A 1 196 ? -18.069 -1.131 6.509 1.00 94.31 196 PRO A C 1
ATOM 1531 O O . PRO A 1 196 ? -18.971 -1.801 6.020 1.00 94.31 196 PRO A O 1
ATOM 1534 N N . VAL A 1 197 ? -16.818 -1.593 6.601 1.00 92.44 197 VAL A N 1
ATOM 1535 C CA . VAL A 1 197 ? -16.379 -2.897 6.071 1.00 92.44 197 VAL A CA 1
ATOM 1536 C C . VAL A 1 197 ? -16.573 -4.017 7.097 1.00 92.44 197 VAL A C 1
ATOM 1538 O O . VAL A 1 197 ?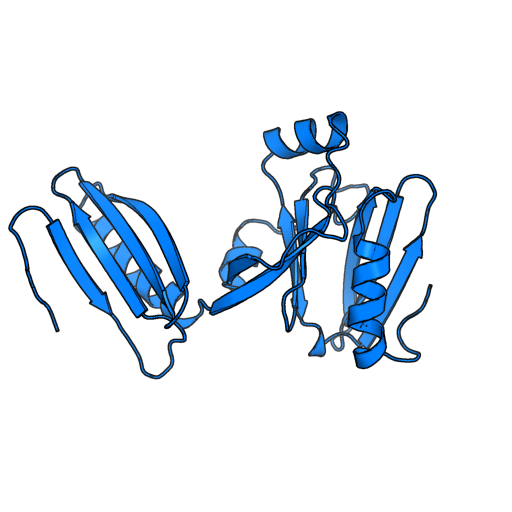 -16.941 -5.141 6.753 1.00 92.44 197 VAL A O 1
ATOM 1541 N N . LEU A 1 198 ? -16.305 -3.727 8.369 1.00 96.31 198 LEU A N 1
ATOM 1542 C CA . LEU A 1 198 ? -16.243 -4.725 9.436 1.00 96.31 198 LEU A CA 1
ATOM 1543 C C . LEU A 1 198 ? -17.453 -4.689 10.375 1.00 96.31 198 LEU A C 1
ATOM 1545 O O . LEU A 1 198 ? -17.785 -5.723 10.959 1.00 96.31 198 LEU A O 1
ATOM 1549 N N . GLY A 1 199 ? -18.130 -3.546 10.515 1.00 95.75 199 GLY A N 1
ATOM 1550 C CA . GLY A 1 199 ? -19.238 -3.378 11.454 1.00 95.75 199 GLY A CA 1
ATOM 1551 C C . GLY A 1 199 ? -18.832 -3.788 12.872 1.00 95.75 199 GLY A C 1
ATOM 1552 O O . GLY A 1 199 ? -17.835 -3.306 13.406 1.00 95.75 199 GLY A O 1
ATOM 1553 N N . GLN A 1 200 ? -19.567 -4.733 13.461 1.00 95.81 200 GLN A N 1
ATOM 1554 C CA . GLN A 1 200 ? -19.301 -5.258 14.808 1.00 95.81 200 GLN A CA 1
ATOM 1555 C C . GLN A 1 200 ? -17.971 -6.026 14.934 1.00 95.81 200 GLN A C 1
ATOM 1557 O O . GLN A 1 200 ? -17.475 -6.205 16.042 1.00 95.81 200 GLN A O 1
ATOM 1562 N N . ARG A 1 201 ? -17.360 -6.444 13.816 1.00 97.12 201 ARG A N 1
ATOM 1563 C CA . ARG A 1 201 ? -16.044 -7.116 13.792 1.00 97.12 201 ARG A CA 1
ATOM 1564 C C . ARG A 1 201 ? -14.874 -6.140 13.969 1.00 97.12 201 ARG A C 1
ATOM 1566 O O . ARG A 1 201 ? -13.720 -6.565 14.010 1.00 97.12 201 ARG A O 1
ATOM 1573 N N . LEU A 1 202 ? -15.157 -4.836 14.052 1.00 97.50 202 LEU A N 1
ATOM 1574 C CA . LEU A 1 202 ? -14.200 -3.805 14.435 1.00 97.50 202 LEU A CA 1
ATOM 1575 C C . LEU A 1 202 ? -14.353 -3.476 15.923 1.00 97.50 202 LEU A C 1
ATOM 1577 O O . LEU A 1 202 ? -15.353 -2.897 16.343 1.00 97.50 202 LEU A O 1
ATOM 1581 N N . THR A 1 203 ? -13.329 -3.782 16.712 1.00 96.12 203 THR A N 1
ATOM 1582 C CA . THR A 1 203 ? -13.324 -3.558 18.167 1.00 96.12 203 THR A CA 1
ATOM 1583 C C . THR A 1 203 ? -12.299 -2.501 18.593 1.00 96.12 203 THR A C 1
ATOM 1585 O O . THR A 1 203 ? -11.486 -2.031 17.787 1.00 96.12 203 THR A O 1
ATOM 1588 N N . ARG A 1 204 ? -12.367 -2.082 19.864 1.00 87.50 204 ARG A N 1
ATOM 1589 C CA . ARG A 1 204 ? -11.396 -1.184 20.512 1.00 87.50 204 ARG A CA 1
ATOM 1590 C C . ARG A 1 204 ? -10.461 -1.960 21.441 1.00 87.50 204 ARG A C 1
ATOM 1592 O O . ARG A 1 204 ? -10.907 -2.922 22.100 1.00 87.50 204 ARG A O 1
#

Foldseek 3Di:
DFDDDDDFWGWDWDDDPQFQWIWIWIQGPVQKIWIWTDHPVDIDIDIDGHDDPVSVVVCVVVSVVLRNQKDFFFKDWQAQQKFQDPVGLFTFTWIDTPFKIKTATDPPVSSVCVVPPVPADDPPGGTDTDIDGQVVRCVVDVRIDIGGLLQWPAKEWAADDFKTWMWTAGVVRDITIMMHGNVTRNSVVVCVSNCVVQPVRYYD

Secondary structure (DSSP, 8-state):
-----STTEEEEEE--TT-SSEEEEEEETTSEEEEEEE-SS-EEEEEEE--SHHHHHHHHHHHHHHHTT-EEEEEEEEESS-BSSTT----EEEEE-SSEEEEEEPPHHHHHHHHHH--PPPTTPPPEEEEE-HHHHHHH-TT-EEEEGGGEEEEEEEE-SSEEEEEEEETTS-EEEEEEETTSTHHHHHHHHHHHHHGGGEE-